Protein AF-A0A5B7A9V9-F1 (afdb_monomer_lite)

Radius of gyration: 21.71 Å; chains: 1; bounding box: 51×38×62 Å

Secondary structure (DSSP, 8-state):
-HHHHHHHHHHHHHHHHHHHHT--GGG-S-EEEEEESS-HHHHHHHHHHHHHHHHHTT--EEEEEHHHHHHHHHHHH-TT-PSSEEEEEE-SS-EEEEEEEETTEEEEEEEBSS--HHHHHHHHHHHTT---TT-HHHHHHHHHTTS-TTSS-PPPTTTT--S--B--HHHHHHHHHHHHHTT--TTS-GGG--HHHHHHHHHHHHHHHHHHHHHHHHHHHHHHHHHHHH-TT---EE-

Structure (mmCIF, N/CA/C/O backbone):
data_AF-A0A5B7A9V9-F1
#
_entry.id   AF-A0A5B7A9V9-F1
#
loop_
_atom_site.group_PDB
_atom_site.id
_atom_site.type_symbol
_atom_site.label_atom_id
_atom_site.label_alt_id
_atom_site.label_comp_id
_atom_site.label_asym_id
_atom_site.label_entity_id
_atom_site.label_seq_id
_atom_site.pdbx_PDB_ins_code
_atom_site.Cartn_x
_atom_site.Cartn_y
_atom_site.Cartn_z
_atom_site.occupancy
_atom_site.B_iso_or_equiv
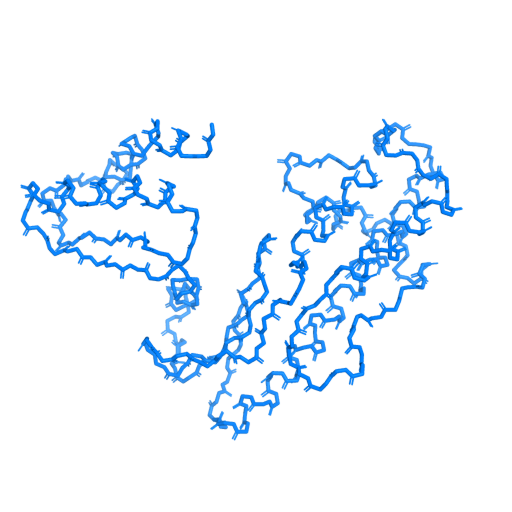_atom_site.auth_seq_id
_atom_site.auth_comp_id
_atom_site.auth_asym_id
_atom_site.auth_atom_id
_atom_site.pdbx_PDB_model_num
ATOM 1 N N . MET A 1 1 ? 18.386 0.225 13.022 1.00 74.31 1 MET A N 1
ATOM 2 C CA . MET A 1 1 ? 17.288 -0.648 12.525 1.00 74.31 1 MET A CA 1
ATOM 3 C C . MET A 1 1 ? 15.936 0.028 12.768 1.00 74.31 1 MET A C 1
ATOM 5 O O . MET A 1 1 ? 15.890 0.976 13.539 1.00 74.31 1 MET A O 1
ATOM 9 N N . ALA A 1 2 ? 14.844 -0.407 12.123 1.00 85.19 2 ALA A N 1
ATOM 10 C CA . ALA A 1 2 ? 13.536 0.261 12.250 1.00 85.19 2 ALA A CA 1
ATOM 11 C C . ALA A 1 2 ? 13.015 0.333 13.706 1.00 85.19 2 ALA A C 1
ATOM 13 O O . ALA A 1 2 ? 12.497 1.364 14.119 1.00 85.19 2 ALA A O 1
ATOM 14 N N . GLU A 1 3 ? 13.220 -0.716 14.512 1.00 93.25 3 GLU A N 1
ATOM 15 C CA . GLU A 1 3 ? 12.860 -0.737 15.944 1.00 93.25 3 GLU A CA 1
ATOM 16 C C . GLU A 1 3 ? 13.573 0.356 16.754 1.00 93.25 3 GLU A C 1
ATOM 18 O O . GLU A 1 3 ? 12.945 1.043 17.561 1.00 93.25 3 GLU A O 1
ATOM 23 N N . GLU A 1 4 ? 14.878 0.531 16.534 1.00 92.69 4 GLU A N 1
ATOM 24 C CA . GLU A 1 4 ? 15.678 1.552 17.219 1.00 92.69 4 GLU A CA 1
ATOM 25 C C . GLU A 1 4 ? 15.180 2.949 16.861 1.00 92.69 4 GLU A C 1
ATOM 27 O O . GLU A 1 4 ? 15.026 3.784 17.746 1.00 92.69 4 GLU A O 1
ATOM 32 N N . ALA A 1 5 ? 14.857 3.177 15.583 1.00 93.38 5 ALA A N 1
ATOM 33 C CA . ALA A 1 5 ? 14.285 4.440 15.136 1.00 93.38 5 ALA A CA 1
ATOM 34 C C . ALA A 1 5 ? 12.948 4.721 15.840 1.00 93.38 5 ALA A C 1
ATOM 36 O O . ALA A 1 5 ? 12.764 5.817 16.358 1.00 93.38 5 ALA A O 1
ATOM 37 N N . HIS A 1 6 ? 12.053 3.728 15.945 1.00 95.06 6 HIS A N 1
ATOM 38 C CA . HIS A 1 6 ? 10.821 3.870 16.730 1.00 95.06 6 HIS A CA 1
ATOM 39 C C . HIS A 1 6 ? 11.114 4.197 18.198 1.00 95.06 6 HIS A C 1
ATOM 41 O O . HIS A 1 6 ? 10.520 5.120 18.745 1.00 95.06 6 HIS A O 1
ATOM 47 N N . SER A 1 7 ? 12.036 3.470 18.830 1.00 95.25 7 SER A N 1
ATOM 48 C CA . SER A 1 7 ? 12.377 3.655 20.247 1.00 95.25 7 SER A CA 1
ATOM 49 C C . SER A 1 7 ? 12.954 5.040 20.535 1.00 95.25 7 SER A C 1
ATOM 51 O O . SER A 1 7 ? 12.651 5.623 21.570 1.00 95.25 7 SER A O 1
ATOM 53 N N . GLN A 1 8 ? 13.751 5.581 19.612 1.00 96.25 8 GLN A N 1
ATOM 54 C CA . GLN A 1 8 ? 14.373 6.899 19.744 1.00 96.25 8 GLN A CA 1
ATOM 55 C C . GLN A 1 8 ? 13.363 8.048 19.675 1.00 96.25 8 GLN A C 1
ATOM 57 O O . GLN A 1 8 ? 13.584 9.074 20.310 1.00 96.25 8 GLN A O 1
ATOM 62 N N . VAL A 1 9 ? 12.272 7.890 18.917 1.00 97.00 9 VAL A N 1
ATOM 63 C CA . VAL A 1 9 ? 11.344 8.999 18.633 1.00 97.00 9 VAL A CA 1
ATOM 64 C C . VAL A 1 9 ? 9.991 8.876 19.330 1.00 97.00 9 VAL A C 1
ATOM 66 O O . VAL A 1 9 ? 9.284 9.872 19.424 1.00 97.00 9 VAL A O 1
ATOM 69 N N . ILE A 1 10 ? 9.595 7.695 19.821 1.00 97.25 10 ILE A N 1
ATOM 70 C CA . ILE A 1 10 ? 8.222 7.462 20.306 1.00 97.25 10 ILE A CA 1
ATOM 71 C C . ILE A 1 10 ? 7.820 8.400 21.452 1.00 97.25 10 ILE A C 1
ATOM 73 O O . ILE A 1 10 ? 6.699 8.904 21.461 1.00 97.25 10 ILE A O 1
ATOM 77 N N . ASP A 1 11 ? 8.722 8.667 22.400 1.00 96.75 11 ASP A N 1
ATOM 78 C CA . ASP A 1 11 ? 8.439 9.568 23.520 1.00 96.75 11 ASP A CA 1
ATOM 79 C C . ASP A 1 11 ? 8.277 11.015 23.042 1.00 96.75 11 ASP A C 1
ATOM 81 O O . ASP A 1 11 ? 7.315 11.677 23.429 1.00 96.75 11 ASP A O 1
ATOM 85 N N . GLN A 1 12 ? 9.161 11.468 22.147 1.00 97.56 12 GLN A N 1
ATOM 86 C CA . GLN A 1 12 ? 9.089 12.796 21.541 1.00 97.56 12 GLN A CA 1
ATOM 87 C C . GLN A 1 12 ? 7.796 12.970 20.737 1.00 97.56 12 GLN A C 1
ATOM 89 O O . GLN A 1 12 ? 7.091 13.953 20.927 1.00 97.56 12 GLN A O 1
ATOM 94 N N . VAL A 1 13 ? 7.446 12.007 19.881 1.00 97.44 13 VAL A N 1
ATOM 95 C CA . VAL A 1 13 ? 6.246 12.075 19.031 1.00 97.44 13 VAL A CA 1
ATOM 96 C C . VAL A 1 13 ? 4.968 12.132 19.868 1.00 97.44 13 VAL A C 1
ATOM 98 O O . VAL A 1 13 ? 4.059 12.893 19.542 1.00 97.44 13 VAL A O 1
ATOM 101 N N . VAL A 1 14 ? 4.888 11.353 20.952 1.00 97.12 14 VAL A N 1
ATOM 102 C CA . VAL A 1 14 ? 3.732 11.395 21.860 1.00 97.12 14 VAL A CA 1
ATOM 103 C C . VAL A 1 14 ? 3.649 12.742 22.577 1.00 97.12 14 VAL A C 1
ATOM 105 O O . VAL A 1 14 ? 2.569 13.328 22.615 1.00 97.12 14 VAL A O 1
ATOM 108 N N . GLN A 1 15 ? 4.768 13.247 23.105 1.00 97.56 15 GLN A N 1
ATOM 109 C CA . GLN A 1 15 ? 4.785 14.540 23.790 1.00 97.56 15 GLN A CA 1
ATOM 110 C C . GLN A 1 15 ? 4.397 15.676 22.840 1.00 97.56 15 GLN A C 1
ATOM 112 O O . GLN A 1 15 ? 3.509 16.459 23.153 1.00 97.56 15 GLN A O 1
ATOM 117 N N . GLU A 1 16 ? 4.972 15.710 21.637 1.00 98.25 16 GLU A N 1
ATOM 118 C CA . GLU A 1 16 ? 4.624 16.703 20.620 1.00 98.25 16 GLU A CA 1
ATOM 119 C C . GLU A 1 16 ? 3.139 16.659 20.236 1.00 98.25 16 GLU A C 1
ATOM 121 O O . GLU A 1 16 ? 2.549 17.699 19.943 1.00 98.25 16 GLU A O 1
ATOM 126 N N . ALA A 1 17 ? 2.523 15.472 20.196 1.00 98.00 17 ALA A N 1
ATOM 127 C CA . ALA A 1 17 ? 1.099 15.334 19.902 1.00 98.00 17 ALA A CA 1
ATOM 128 C C . ALA A 1 17 ? 0.222 15.908 21.028 1.00 98.00 17 ALA A C 1
ATOM 130 O O . ALA A 1 17 ? -0.747 16.611 20.739 1.00 98.00 17 ALA A O 1
ATOM 131 N N . LEU A 1 18 ? 0.580 15.646 22.289 1.00 97.75 18 LEU A N 1
ATOM 132 C CA . LEU A 1 18 ? -0.089 16.211 23.464 1.00 97.75 18 LEU A CA 1
ATOM 133 C C . LEU A 1 18 ? 0.058 17.736 23.514 1.00 97.75 18 LEU A C 1
ATOM 135 O O . LEU A 1 18 ? -0.941 18.441 23.646 1.00 97.75 18 LEU A O 1
ATOM 139 N N . ASP A 1 19 ? 1.273 18.242 23.294 1.00 98.25 19 ASP A N 1
ATOM 140 C CA . ASP A 1 19 ? 1.568 19.676 23.280 1.00 98.25 19 ASP A CA 1
ATOM 141 C C . ASP A 1 19 ? 0.767 20.397 22.186 1.00 98.25 19 ASP A C 1
ATOM 143 O O . ASP A 1 19 ? 0.148 21.431 22.437 1.00 98.25 19 ASP A O 1
ATOM 147 N N . LYS A 1 20 ? 0.706 19.830 20.971 1.00 98.38 20 LYS A N 1
ATOM 148 C CA . LYS A 1 20 ? -0.099 20.378 19.862 1.00 98.38 20 LYS A CA 1
ATOM 149 C C . LYS A 1 20 ? -1.596 20.377 20.161 1.00 98.38 20 LYS A C 1
ATOM 151 O O . LYS A 1 20 ? -2.301 21.268 19.692 1.00 98.38 20 LYS A O 1
ATOM 156 N N . ALA A 1 21 ? -2.080 19.386 20.906 1.00 97.94 21 ALA A N 1
ATOM 157 C CA . ALA A 1 21 ? -3.467 19.324 21.357 1.00 97.94 21 ALA A CA 1
ATOM 158 C C . ALA A 1 21 ? -3.736 20.217 22.580 1.00 97.94 21 ALA A C 1
ATOM 160 O O . ALA A 1 21 ? -4.897 20.431 22.923 1.00 97.94 21 ALA A O 1
ATOM 161 N N . ASN A 1 22 ? -2.685 20.758 23.206 1.00 97.88 22 ASN A N 1
ATOM 162 C CA . ASN A 1 22 ? -2.738 21.493 24.465 1.00 97.88 22 ASN A CA 1
ATOM 163 C C . ASN A 1 22 ? -3.359 20.650 25.600 1.00 97.88 22 ASN A C 1
ATOM 165 O O . ASN A 1 22 ? -4.190 21.133 26.370 1.00 97.88 22 ASN A O 1
ATOM 169 N N . LEU A 1 23 ? -2.978 19.369 25.650 1.00 97.50 23 LEU A N 1
ATOM 170 C CA . LEU A 1 23 ? -3.447 18.361 26.602 1.00 97.50 23 LEU A CA 1
ATOM 171 C C . LEU A 1 23 ? -2.266 17.720 27.339 1.00 97.50 23 LEU A C 1
ATOM 173 O O . LEU A 1 23 ? -1.117 17.786 26.908 1.00 97.50 23 LEU A O 1
ATOM 177 N N . THR A 1 24 ? -2.570 17.033 28.430 1.00 95.94 24 THR A N 1
ATOM 178 C CA . THR A 1 24 ? -1.649 16.196 29.201 1.00 95.94 24 THR A CA 1
ATOM 179 C C . THR A 1 24 ? -2.105 14.735 29.192 1.00 95.94 24 THR A C 1
ATOM 181 O O . THR A 1 24 ? -3.239 14.430 28.822 1.00 95.94 24 THR A O 1
ATOM 184 N N . GLU A 1 25 ? -1.248 13.802 29.629 1.00 94.25 25 GLU A N 1
ATOM 185 C CA . GLU A 1 25 ? -1.628 12.379 29.735 1.00 94.25 25 GLU A CA 1
ATOM 186 C C . GLU A 1 25 ? -2.860 12.164 30.639 1.00 94.25 25 GLU A C 1
ATOM 188 O O . GLU A 1 25 ? -3.650 11.256 30.389 1.00 94.25 25 GLU A O 1
ATOM 193 N N . THR A 1 26 ? -3.069 13.021 31.647 1.00 95.06 26 THR A N 1
ATOM 194 C CA . THR A 1 26 ? -4.224 12.947 32.557 1.00 95.06 26 THR A CA 1
ATOM 195 C C . THR A 1 26 ? -5.542 13.400 31.935 1.00 95.06 26 THR A C 1
ATOM 197 O O . THR A 1 26 ? -6.595 13.078 32.477 1.00 95.06 26 THR A O 1
ATOM 200 N N . ASP A 1 27 ? -5.502 14.108 30.805 1.00 96.69 27 ASP A N 1
ATOM 201 C CA . ASP A 1 27 ? -6.706 14.526 30.075 1.00 96.69 27 ASP A CA 1
ATOM 202 C C . ASP A 1 27 ? -7.232 13.422 29.140 1.00 96.69 27 ASP A C 1
ATOM 204 O O . ASP A 1 27 ? -8.325 13.525 28.577 1.00 96.69 27 ASP A O 1
ATOM 208 N N . LEU A 1 28 ? -6.458 12.351 28.944 1.00 97.06 28 LEU A N 1
ATOM 209 C CA . LEU A 1 28 ? -6.819 11.250 28.060 1.00 97.06 28 LEU A CA 1
ATOM 210 C C . LEU A 1 28 ? -7.893 10.358 28.690 1.00 97.06 28 LEU A C 1
ATOM 212 O O . LEU A 1 28 ? -7.876 10.066 29.880 1.00 97.06 28 LEU A O 1
ATOM 216 N N . SER A 1 29 ? -8.810 9.855 27.860 1.00 97.94 29 SER A N 1
ATOM 217 C CA . SER A 1 29 ? -9.847 8.900 28.291 1.00 97.94 29 SER A CA 1
ATOM 218 C C . SER A 1 29 ? -9.529 7.442 27.940 1.00 97.94 29 SER A C 1
ATOM 220 O O . SER A 1 29 ? -10.133 6.531 28.500 1.00 97.94 29 SER A O 1
ATOM 222 N N . ALA A 1 30 ? -8.619 7.204 26.992 1.00 98.00 30 ALA A N 1
ATOM 223 C CA . ALA A 1 30 ? -8.205 5.881 26.526 1.00 98.00 30 ALA A CA 1
ATOM 224 C C . ALA A 1 30 ? -6.884 5.976 25.748 1.00 98.00 30 ALA A C 1
ATOM 226 O O . ALA A 1 30 ? -6.525 7.049 25.261 1.00 98.00 30 ALA A O 1
ATOM 227 N N . VAL A 1 31 ? -6.201 4.844 25.562 1.00 98.19 31 VAL A N 1
ATOM 228 C CA . VAL A 1 31 ? -5.013 4.741 24.698 1.00 98.19 31 VAL A CA 1
ATOM 229 C C . VAL A 1 31 ? -5.227 3.654 23.648 1.00 98.19 31 VAL A C 1
ATOM 231 O O . VAL A 1 31 ? -5.385 2.485 23.987 1.00 98.19 31 VAL A O 1
ATOM 234 N N . ALA A 1 32 ? -5.207 4.016 22.367 1.00 98.06 32 ALA A N 1
ATOM 235 C CA . ALA A 1 32 ? -5.264 3.058 21.264 1.00 98.06 32 ALA A CA 1
ATOM 236 C C . ALA A 1 32 ? -3.859 2.785 20.709 1.00 98.06 32 ALA A C 1
ATOM 238 O O . ALA A 1 32 ? -3.046 3.701 20.588 1.00 98.06 32 ALA A O 1
ATOM 239 N N . VAL A 1 33 ? -3.558 1.531 20.366 1.00 98.00 33 VAL A N 1
ATOM 240 C CA . VAL A 1 33 ? -2.248 1.144 19.825 1.00 98.00 33 VAL A CA 1
ATOM 241 C C . VAL A 1 33 ? -2.359 0.006 18.822 1.00 98.00 33 VAL A C 1
ATOM 243 O O . VAL A 1 33 ? -3.075 -0.967 19.048 1.00 98.00 33 VAL A O 1
ATOM 246 N N . THR A 1 34 ? -1.618 0.100 17.719 1.00 97.75 34 THR A N 1
ATOM 247 C CA . THR A 1 34 ? -1.549 -0.968 16.717 1.00 97.75 34 THR A CA 1
ATOM 248 C C . THR A 1 34 ? -0.879 -2.214 17.293 1.00 97.75 34 THR A C 1
ATOM 250 O O . THR A 1 34 ? 0.246 -2.143 17.788 1.00 97.75 34 THR A O 1
ATOM 253 N N . ILE A 1 35 ? -1.543 -3.367 17.184 1.00 96.56 35 ILE A N 1
ATOM 254 C CA . ILE A 1 35 ? -1.027 -4.661 17.670 1.00 96.56 35 ILE A CA 1
ATOM 255 C C . ILE A 1 35 ? -0.626 -5.624 16.545 1.00 96.56 35 ILE A C 1
ATOM 257 O O . ILE A 1 35 ? 0.028 -6.631 16.806 1.00 96.56 35 ILE A O 1
ATOM 261 N N . GLY A 1 36 ? -0.975 -5.309 15.297 1.00 93.75 36 GLY A N 1
ATOM 262 C CA . GLY A 1 36 ? -0.555 -6.053 14.112 1.00 93.75 36 GLY A CA 1
ATOM 263 C C . GLY A 1 36 ? -1.536 -5.923 12.943 1.00 93.75 36 GLY A C 1
ATOM 264 O O . GLY A 1 36 ? -2.612 -5.359 13.129 1.00 93.75 36 GLY A O 1
ATOM 265 N N . PRO A 1 37 ? -1.192 -6.449 11.753 1.00 91.38 37 PRO A N 1
ATOM 266 C CA . PRO A 1 37 ? 0.109 -7.024 11.392 1.00 91.38 37 PRO A CA 1
ATOM 267 C C . PRO A 1 37 ? 1.233 -5.974 11.317 1.00 91.38 37 PRO A C 1
ATOM 269 O O . PRO A 1 37 ? 0.981 -4.772 11.346 1.00 91.38 37 PRO A O 1
ATOM 272 N N . GLY A 1 38 ? 2.486 -6.433 11.255 1.00 89.19 38 GLY A N 1
ATOM 273 C CA . GLY A 1 38 ? 3.676 -5.582 11.150 1.00 89.19 38 GLY A CA 1
ATOM 274 C C . GLY A 1 38 ? 4.919 -6.228 11.763 1.00 89.19 38 GLY A C 1
ATOM 275 O O . GLY A 1 38 ? 4.852 -7.320 12.332 1.00 89.19 38 GLY A O 1
ATOM 276 N N . LEU A 1 39 ? 6.067 -5.551 11.665 1.00 91.00 39 LEU A N 1
ATOM 277 C CA . LEU A 1 39 ? 7.315 -6.021 12.272 1.00 91.00 39 LEU A CA 1
ATOM 278 C C . LEU A 1 39 ? 7.166 -6.072 13.797 1.00 91.00 39 LEU A C 1
ATOM 280 O O . LEU A 1 39 ? 7.061 -5.035 14.453 1.00 91.00 39 LEU A O 1
ATOM 284 N N . SER A 1 40 ? 7.184 -7.278 14.371 1.00 92.75 40 SER A N 1
ATOM 285 C CA . SER A 1 40 ? 6.850 -7.510 15.784 1.00 92.75 40 SER A CA 1
ATOM 286 C C . SER A 1 40 ? 7.703 -6.694 16.759 1.00 92.75 40 SER A C 1
ATOM 288 O O . SER A 1 40 ? 7.198 -6.231 17.779 1.00 92.75 40 SER A O 1
ATOM 290 N N . LEU A 1 41 ? 8.982 -6.486 16.435 1.00 93.94 41 LEU A N 1
ATOM 291 C CA . LEU A 1 41 ? 9.897 -5.670 17.235 1.00 93.94 41 LEU A CA 1
ATOM 292 C C . LEU A 1 41 ? 9.508 -4.183 17.225 1.00 93.94 41 LEU A C 1
ATOM 294 O O . LEU A 1 41 ? 9.495 -3.545 18.270 1.00 93.94 41 LEU A O 1
ATOM 298 N N . CYS A 1 42 ? 9.084 -3.650 16.076 1.00 94.62 42 CYS A N 1
ATOM 299 C CA . CYS A 1 42 ? 8.604 -2.269 15.972 1.00 94.62 42 CYS A CA 1
ATOM 300 C C . CYS A 1 42 ? 7.262 -2.081 16.698 1.00 94.62 42 CYS A C 1
ATOM 302 O O . CYS A 1 42 ? 7.093 -1.124 17.451 1.00 94.62 42 CYS A O 1
ATOM 304 N N . LEU A 1 43 ? 6.326 -3.026 16.538 1.00 96.31 43 LEU A N 1
ATOM 305 C CA . LEU A 1 43 ? 5.026 -3.000 17.224 1.00 96.31 43 LEU A CA 1
ATOM 306 C C . LEU A 1 43 ? 5.187 -2.996 18.750 1.00 96.31 43 LEU A C 1
ATOM 308 O O . LEU A 1 43 ? 4.469 -2.286 19.455 1.00 96.31 43 LEU A O 1
ATOM 312 N N . ARG A 1 44 ? 6.166 -3.750 19.268 1.00 96.44 44 ARG A N 1
ATOM 313 C CA . ARG A 1 44 ? 6.451 -3.831 20.704 1.00 96.44 44 ARG A CA 1
ATOM 314 C C . ARG A 1 44 ? 6.741 -2.464 21.319 1.00 96.44 44 ARG A C 1
ATOM 316 O O . ARG A 1 44 ? 6.250 -2.209 22.415 1.00 96.44 44 ARG A O 1
ATOM 323 N N . VAL A 1 45 ? 7.482 -1.600 20.625 1.00 97.62 45 VAL A N 1
ATOM 324 C CA . VAL A 1 45 ? 7.809 -0.246 21.104 1.00 97.62 45 VAL A CA 1
ATOM 325 C C . VAL A 1 45 ? 6.530 0.555 21.363 1.00 97.62 45 VAL A C 1
ATOM 327 O O . VAL A 1 45 ? 6.334 1.084 22.459 1.00 97.62 45 VAL A O 1
ATOM 330 N N . GLY A 1 46 ? 5.615 0.578 20.389 1.00 97.12 46 GLY A N 1
ATOM 331 C CA . GLY A 1 46 ? 4.330 1.267 20.519 1.00 97.12 46 GLY A CA 1
ATOM 332 C C . GLY A 1 46 ? 3.473 0.689 21.646 1.00 97.12 46 GLY A C 1
ATOM 333 O O . GLY A 1 46 ? 2.974 1.431 22.490 1.00 97.12 46 GLY A O 1
ATOM 334 N N . VAL A 1 47 ? 3.355 -0.642 21.714 1.00 97.75 47 VAL A N 1
ATOM 335 C CA . VAL A 1 47 ? 2.581 -1.329 22.764 1.00 97.75 47 VAL A CA 1
ATOM 336 C C . VAL A 1 47 ? 3.141 -1.039 24.159 1.00 97.75 47 VAL A C 1
ATOM 338 O O . VAL A 1 47 ? 2.372 -0.814 25.093 1.00 97.75 47 VAL A O 1
ATOM 341 N N . GLN A 1 48 ? 4.465 -1.009 24.325 1.00 97.69 48 GLN A N 1
ATOM 342 C CA . GLN A 1 48 ? 5.101 -0.674 25.602 1.00 97.69 48 GLN A CA 1
ATOM 343 C C . GLN A 1 48 ? 4.809 0.768 26.026 1.00 97.69 48 GLN A C 1
ATOM 345 O O . GLN A 1 48 ? 4.405 0.984 27.172 1.00 97.69 48 GLN A O 1
ATOM 350 N N . LYS A 1 49 ? 4.941 1.742 25.114 1.00 97.12 49 LYS A N 1
ATOM 351 C CA . LYS A 1 49 ? 4.593 3.145 25.395 1.00 97.12 49 LYS A CA 1
ATOM 352 C C . LYS A 1 49 ? 3.117 3.287 25.763 1.00 97.12 49 LYS A C 1
ATOM 354 O O . LYS A 1 49 ? 2.808 3.898 26.782 1.00 97.12 49 LYS A O 1
ATOM 359 N N . ALA A 1 50 ? 2.220 2.660 25.004 1.00 97.50 50 ALA A N 1
ATOM 360 C CA . ALA A 1 50 ? 0.786 2.700 25.269 1.00 97.50 50 ALA A CA 1
ATOM 361 C C . ALA A 1 50 ? 0.428 2.124 26.648 1.00 97.50 50 ALA A C 1
ATOM 363 O O . ALA A 1 50 ? -0.333 2.734 27.393 1.00 97.50 50 ALA A O 1
ATOM 364 N N . ARG A 1 51 ? 1.029 0.987 27.031 1.00 97.56 51 ARG A N 1
ATOM 365 C CA . ARG A 1 51 ? 0.839 0.392 28.365 1.00 97.56 51 ARG A CA 1
ATOM 366 C C . ARG A 1 51 ? 1.364 1.280 29.490 1.00 97.56 51 ARG A C 1
ATOM 368 O O . ARG A 1 51 ? 0.761 1.286 30.557 1.00 97.56 51 ARG A O 1
ATOM 375 N N . LYS A 1 52 ? 2.463 2.008 29.272 1.00 96.69 52 LYS A N 1
ATOM 376 C CA . LYS A 1 52 ? 3.013 2.947 30.261 1.00 96.69 52 LYS A CA 1
ATOM 377 C C . LYS A 1 52 ? 2.035 4.093 30.538 1.00 96.69 52 LYS A C 1
ATOM 379 O O . LYS A 1 52 ? 1.714 4.305 31.699 1.00 96.69 52 LYS A O 1
ATOM 384 N N . ILE A 1 53 ? 1.534 4.751 29.488 1.00 96.00 53 ILE A N 1
ATOM 385 C CA . ILE A 1 53 ? 0.560 5.857 29.593 1.00 96.00 53 ILE A CA 1
ATOM 386 C C . ILE A 1 53 ? -0.757 5.362 30.201 1.00 96.00 53 ILE A C 1
ATOM 388 O O . ILE A 1 53 ? -1.289 5.939 31.144 1.00 96.00 53 ILE A O 1
ATOM 392 N N . ALA A 1 54 ? -1.289 4.251 29.684 1.00 97.06 54 ALA A N 1
ATOM 393 C CA . ALA A 1 54 ? -2.539 3.701 30.192 1.00 97.06 54 ALA A CA 1
ATOM 394 C C . ALA A 1 54 ? -2.413 3.277 31.665 1.00 97.06 54 ALA A C 1
ATOM 396 O O . ALA A 1 54 ? -3.335 3.478 32.448 1.00 97.06 54 ALA A O 1
ATOM 397 N N . GLY A 1 55 ? -1.260 2.729 32.061 1.00 96.06 55 GLY A N 1
ATOM 398 C CA . GLY A 1 55 ? -0.992 2.315 33.435 1.00 96.06 55 GLY A CA 1
ATOM 399 C C . GLY A 1 55 ? -0.826 3.477 34.418 1.00 96.06 55 GLY A C 1
ATOM 400 O O . GLY A 1 55 ? -1.320 3.375 35.537 1.00 96.06 55 GLY A O 1
ATOM 401 N N . SER A 1 56 ? -0.168 4.576 34.027 1.00 93.94 56 SER A N 1
ATOM 402 C CA . SER A 1 56 ? 0.023 5.747 34.901 1.00 93.94 56 SER A CA 1
ATOM 403 C C . SER A 1 56 ? -1.287 6.472 35.208 1.00 93.94 56 SER A C 1
ATOM 405 O O . SER A 1 56 ? -1.464 6.957 36.323 1.00 93.94 56 SER A O 1
ATOM 407 N N . CYS A 1 57 ? -2.211 6.503 34.247 1.00 93.19 57 CYS A N 1
ATOM 408 C CA . CYS A 1 57 ? -3.490 7.208 34.360 1.00 93.19 57 CYS A CA 1
ATOM 409 C C . CYS A 1 57 ? -4.697 6.272 34.584 1.00 93.19 57 CYS A C 1
ATOM 411 O O . CYS A 1 57 ? -5.832 6.738 34.597 1.00 93.19 57 CYS A O 1
ATOM 413 N N . ASN A 1 58 ? -4.466 4.965 34.773 1.00 95.50 58 ASN A N 1
ATOM 414 C CA . ASN A 1 58 ? -5.504 3.931 34.907 1.00 95.50 58 ASN A CA 1
ATOM 415 C C . ASN A 1 58 ? -6.561 3.974 33.778 1.00 95.50 58 ASN A C 1
ATOM 417 O O . ASN A 1 58 ? -7.767 3.906 34.020 1.00 95.50 58 ASN A O 1
ATOM 421 N N . LEU A 1 59 ? -6.093 4.114 32.536 1.00 97.69 59 LEU A N 1
ATOM 422 C CA . LEU A 1 59 ? -6.926 4.247 31.343 1.00 97.69 59 LEU A CA 1
ATOM 423 C C . LEU A 1 59 ? -7.163 2.895 30.658 1.00 97.69 59 LEU A C 1
ATOM 425 O O . LEU A 1 59 ? -6.289 2.021 30.679 1.00 97.69 59 LEU A O 1
ATOM 429 N N . PRO A 1 60 ? -8.304 2.723 29.967 1.00 97.94 60 PRO A N 1
ATOM 430 C CA . PRO A 1 60 ? -8.496 1.599 29.063 1.00 97.94 60 PRO A CA 1
ATOM 431 C C . PRO A 1 60 ? -7.503 1.656 27.894 1.00 97.94 60 PRO A C 1
ATOM 433 O O . PRO A 1 60 ? -7.203 2.723 27.351 1.00 97.94 60 PRO A O 1
ATOM 436 N N . ILE A 1 61 ? -7.030 0.480 27.476 1.00 97.81 61 ILE A N 1
ATOM 437 C CA . ILE A 1 61 ? -6.173 0.309 26.300 1.00 97.81 61 ILE A CA 1
ATOM 438 C C . ILE A 1 61 ? -6.928 -0.438 25.197 1.00 97.81 61 ILE A C 1
ATOM 440 O O . ILE A 1 61 ? -7.557 -1.465 25.451 1.00 97.81 61 ILE A O 1
ATOM 444 N N . VAL A 1 62 ? -6.852 0.068 23.967 1.00 97.56 62 VAL A N 1
ATOM 445 C CA . VAL A 1 62 ? -7.511 -0.509 22.789 1.00 97.56 62 VAL A CA 1
ATOM 446 C C . VAL A 1 62 ? -6.449 -1.009 21.817 1.00 97.56 62 VAL A C 1
ATOM 448 O O . VAL A 1 62 ? -5.682 -0.228 21.254 1.00 97.56 62 VAL A O 1
ATOM 451 N N . GLY A 1 63 ? -6.394 -2.325 21.618 1.00 97.12 63 GLY A N 1
ATOM 452 C CA . GLY A 1 63 ? -5.562 -2.927 20.581 1.00 97.12 63 GLY A CA 1
ATOM 453 C C . GLY A 1 63 ? -6.212 -2.753 19.211 1.00 97.12 63 GLY A C 1
ATOM 454 O O . GLY A 1 63 ? -7.354 -3.156 19.021 1.00 97.12 63 GLY A O 1
ATOM 455 N N . VAL A 1 64 ? -5.486 -2.166 18.265 1.00 97.25 64 VAL A N 1
ATOM 456 C CA . VAL A 1 64 ? -5.988 -1.844 16.925 1.00 97.25 64 VAL A CA 1
ATOM 457 C C . VAL A 1 64 ? -5.334 -2.754 15.890 1.00 97.25 64 VAL A C 1
ATOM 459 O O . VAL A 1 64 ? -4.106 -2.888 15.845 1.00 97.25 64 VAL A O 1
ATOM 462 N N . HIS A 1 65 ? -6.148 -3.370 15.034 1.00 95.56 65 HIS A N 1
ATOM 463 C CA . HIS A 1 65 ? -5.646 -4.100 13.877 1.00 95.56 65 HIS A CA 1
ATOM 464 C C . HIS A 1 65 ? -5.279 -3.113 12.757 1.00 95.56 65 HIS A C 1
ATOM 466 O O . HIS A 1 65 ? -6.099 -2.305 12.328 1.00 95.56 65 HIS A O 1
ATOM 472 N N . HIS A 1 66 ? -4.043 -3.175 12.264 1.00 93.81 66 HIS A N 1
ATOM 473 C CA . HIS A 1 66 ? -3.465 -2.206 11.331 1.00 93.81 66 HIS A CA 1
ATOM 474 C C . HIS A 1 66 ? -4.295 -2.061 10.049 1.00 93.81 66 HIS A C 1
ATOM 476 O O . HIS A 1 66 ? -4.629 -0.948 9.651 1.00 93.81 66 HIS A O 1
ATOM 482 N N . MET A 1 67 ? -4.695 -3.182 9.439 1.00 91.81 67 MET A N 1
ATOM 483 C CA . MET A 1 67 ? -5.491 -3.144 8.204 1.00 91.81 67 MET A CA 1
ATOM 484 C C . MET A 1 67 ? -6.944 -2.722 8.447 1.00 91.81 67 MET A C 1
ATOM 486 O O . MET A 1 67 ? -7.565 -2.151 7.558 1.00 91.81 67 MET A O 1
ATOM 490 N N . GLU A 1 68 ? -7.480 -2.968 9.648 1.00 93.81 68 GLU A N 1
ATOM 491 C CA . GLU A 1 68 ? -8.817 -2.482 10.009 1.00 93.81 68 GLU A CA 1
ATOM 492 C C . GLU A 1 68 ? -8.792 -0.959 10.165 1.00 93.81 68 GLU A C 1
ATOM 494 O O . GLU A 1 68 ? -9.659 -0.275 9.627 1.00 93.81 68 G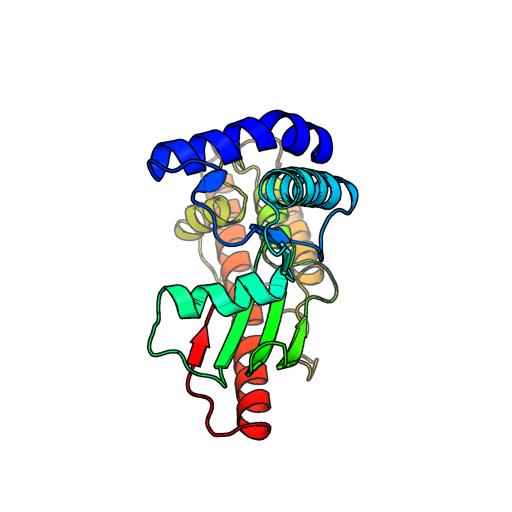LU A O 1
ATOM 499 N N . ALA A 1 69 ? -7.755 -0.418 10.815 1.00 93.81 69 ALA A N 1
ATOM 500 C CA . ALA A 1 69 ? -7.553 1.022 10.899 1.00 93.81 69 ALA A CA 1
ATOM 501 C C . ALA A 1 69 ? -7.499 1.652 9.503 1.00 93.81 69 ALA A C 1
ATOM 503 O O . ALA A 1 69 ? -8.230 2.603 9.251 1.00 93.81 69 ALA A O 1
ATOM 504 N N . HIS A 1 70 ? -6.715 1.083 8.579 1.00 93.06 70 HIS A N 1
ATOM 505 C CA . HIS A 1 70 ? -6.660 1.556 7.193 1.00 93.06 70 HIS A CA 1
ATOM 506 C C . HIS A 1 70 ? -8.036 1.569 6.509 1.00 93.06 70 HIS A C 1
ATOM 508 O O . HIS A 1 70 ? -8.389 2.572 5.898 1.00 93.06 70 HIS A O 1
ATOM 514 N N . ALA A 1 71 ? -8.838 0.510 6.658 1.00 92.62 71 ALA A N 1
ATOM 515 C CA . ALA A 1 71 ? -10.188 0.455 6.092 1.00 92.62 71 ALA A CA 1
ATOM 516 C C . ALA A 1 71 ? -11.128 1.528 6.670 1.00 92.62 71 ALA A C 1
ATOM 518 O O . ALA A 1 71 ? -11.955 2.096 5.957 1.00 92.62 71 ALA A O 1
ATOM 519 N N . LEU A 1 72 ? -11.012 1.804 7.970 1.00 93.50 72 LEU A N 1
ATOM 520 C CA . LEU A 1 72 ? -11.908 2.711 8.685 1.00 93.50 72 LEU A CA 1
ATOM 521 C C . LEU A 1 72 ? -11.516 4.187 8.564 1.00 93.50 72 LEU A C 1
ATOM 523 O O . LEU A 1 72 ? -12.360 5.038 8.839 1.00 93.50 72 LEU A O 1
ATOM 527 N N . VAL A 1 73 ? -10.297 4.513 8.113 1.00 92.50 73 VAL A N 1
ATOM 528 C CA . VAL A 1 73 ? -9.871 5.907 7.876 1.00 92.50 73 VAL A CA 1
ATOM 529 C C . VAL A 1 73 ? -10.831 6.631 6.930 1.00 92.50 73 VAL A C 1
ATOM 531 O O . VAL A 1 73 ? -11.151 7.791 7.176 1.00 92.50 73 VAL A O 1
ATOM 534 N N . ALA A 1 74 ? -11.367 5.954 5.910 1.00 90.25 74 ALA A N 1
ATOM 535 C CA . ALA A 1 74 ? -12.341 6.557 5.001 1.00 90.25 74 ALA A CA 1
ATOM 536 C C . ALA A 1 74 ? -13.579 7.100 5.740 1.00 90.25 74 ALA A C 1
ATOM 538 O O . ALA A 1 74 ? -14.071 8.174 5.412 1.00 90.25 74 ALA A O 1
ATOM 539 N N . ARG A 1 75 ? -14.028 6.424 6.807 1.00 92.12 75 ARG A N 1
ATOM 540 C CA . ARG A 1 75 ? -15.177 6.855 7.624 1.00 92.12 75 ARG A CA 1
ATOM 541 C C . ARG A 1 75 ? -14.880 8.067 8.511 1.00 92.12 75 ARG A C 1
ATOM 543 O O . ARG A 1 75 ? -15.813 8.681 9.022 1.00 92.12 75 ARG A O 1
ATOM 550 N N . LEU A 1 76 ? -13.604 8.411 8.722 1.00 90.06 76 LEU A N 1
ATOM 551 C CA . LEU A 1 76 ? -13.220 9.622 9.454 1.00 90.06 76 LEU A CA 1
ATOM 552 C C . LEU A 1 76 ? -13.536 10.883 8.639 1.00 90.06 76 LEU A C 1
ATOM 554 O O . LEU A 1 76 ? -13.956 11.893 9.204 1.00 90.06 76 LEU A O 1
ATOM 558 N N . PHE A 1 77 ? -13.337 10.807 7.322 1.00 87.31 77 PHE A N 1
ATOM 559 C CA . PHE A 1 77 ? -13.544 11.919 6.395 1.00 87.31 77 PHE A CA 1
ATOM 560 C C . PHE A 1 77 ? -14.943 11.884 5.774 1.00 87.31 77 PHE A C 1
ATOM 562 O O . PHE A 1 77 ? -15.625 12.906 5.740 1.00 87.31 77 PHE A O 1
ATOM 569 N N . GLU A 1 78 ? -15.415 10.698 5.393 1.00 88.38 78 GLU A N 1
ATOM 570 C CA . GLU A 1 78 ? -16.726 10.484 4.785 1.00 88.38 78 GLU A CA 1
ATOM 571 C C . GLU A 1 78 ? -17.735 10.017 5.836 1.00 88.38 78 GLU A C 1
ATOM 573 O O . GLU A 1 78 ? -17.970 8.824 6.032 1.00 88.38 78 GLU A O 1
ATOM 578 N N . ARG A 1 79 ? -18.358 10.968 6.539 1.00 82.38 79 ARG A N 1
ATOM 579 C CA . ARG A 1 79 ? -19.297 10.662 7.639 1.00 82.38 79 ARG A CA 1
ATOM 580 C C . ARG A 1 79 ? -20.539 9.885 7.195 1.00 82.38 79 ARG A C 1
ATOM 582 O O . ARG A 1 79 ? -21.142 9.180 8.003 1.00 82.38 79 ARG A O 1
ATOM 589 N N . GLU A 1 80 ? -20.922 10.007 5.928 1.00 89.88 80 GLU A N 1
ATOM 590 C CA . GLU A 1 80 ? -22.056 9.282 5.347 1.00 89.88 80 GLU A CA 1
ATOM 591 C C . GLU A 1 80 ? -21.701 7.842 4.945 1.00 89.88 80 GLU A C 1
ATOM 593 O O . GLU A 1 80 ? -22.600 7.054 4.650 1.00 89.88 80 GLU A O 1
ATOM 598 N N . LEU A 1 81 ? -20.418 7.456 4.994 1.00 93.50 81 LEU A N 1
ATOM 599 C CA . LEU A 1 81 ? -19.973 6.100 4.692 1.00 93.50 81 LEU A CA 1
ATOM 600 C C . LEU A 1 81 ? -20.419 5.126 5.792 1.00 93.50 81 LEU A C 1
ATOM 602 O O . LEU A 1 81 ? -19.797 4.983 6.854 1.00 93.50 81 LEU A O 1
ATOM 606 N N . GLN A 1 82 ? -21.519 4.438 5.508 1.00 94.06 82 GLN A N 1
ATOM 607 C CA . GLN A 1 82 ? -22.047 3.355 6.326 1.00 94.06 82 GLN A CA 1
ATOM 608 C C . GLN A 1 82 ? -21.605 1.999 5.780 1.00 94.06 82 GLN A C 1
ATOM 610 O O . GLN A 1 82 ? -21.317 1.844 4.593 1.00 94.06 82 GLN A O 1
ATOM 615 N N . PHE A 1 83 ? -21.573 1.004 6.662 1.00 95.44 83 PHE A N 1
ATOM 616 C CA . PHE A 1 83 ? -21.469 -0.380 6.227 1.00 95.44 83 PHE A CA 1
ATOM 617 C C . PHE A 1 83 ? -22.754 -0.822 5.493 1.00 95.44 83 PHE A C 1
ATOM 619 O O . PHE A 1 83 ? -23.834 -0.321 5.817 1.00 95.44 83 PHE A O 1
ATOM 626 N N . PRO A 1 84 ? -22.666 -1.785 4.559 1.00 96.56 84 PRO A N 1
ATOM 627 C CA . PRO A 1 84 ? -21.441 -2.387 4.038 1.00 96.56 84 PRO A CA 1
ATOM 628 C C . PRO A 1 84 ? -20.758 -1.502 2.978 1.00 96.56 84 PRO A C 1
ATOM 630 O O . PRO A 1 84 ? -21.414 -0.865 2.154 1.00 96.56 84 PRO A O 1
ATOM 633 N N . PHE A 1 85 ? -19.425 -1.516 2.949 1.00 97.00 85 PHE A N 1
ATOM 634 C CA . PHE A 1 85 ? -18.632 -0.882 1.890 1.00 97.00 85 PHE A CA 1
ATOM 635 C C . PHE A 1 85 ? -17.428 -1.745 1.517 1.00 97.00 85 PHE A C 1
ATOM 637 O O . PHE A 1 85 ? -16.989 -2.607 2.280 1.00 97.00 85 PHE A O 1
ATOM 644 N N . MET A 1 86 ? -16.884 -1.524 0.326 1.00 97.62 86 MET A N 1
ATOM 645 C CA . MET A 1 86 ? -15.638 -2.151 -0.096 1.00 97.62 86 MET A CA 1
ATOM 646 C C . MET A 1 86 ? -14.456 -1.228 0.169 1.00 97.62 86 MET A C 1
ATOM 648 O O . MET A 1 86 ? -14.584 -0.019 0.002 1.00 97.62 86 MET A O 1
ATOM 652 N N . ALA A 1 87 ? -13.299 -1.792 0.505 1.00 96.31 87 ALA A N 1
ATOM 653 C CA . ALA A 1 87 ? -12.044 -1.055 0.567 1.00 96.31 87 ALA A CA 1
ATOM 654 C C . ALA A 1 87 ? -10.955 -1.749 -0.261 1.00 96.31 87 ALA A C 1
ATOM 656 O O . ALA A 1 87 ? -10.775 -2.969 -0.181 1.00 96.31 87 ALA A O 1
ATOM 657 N N . LEU A 1 88 ? -10.228 -0.953 -1.040 1.00 96.62 88 LEU A N 1
ATOM 658 C CA . LEU A 1 88 ? -9.005 -1.319 -1.739 1.00 96.62 88 LEU A CA 1
ATOM 659 C C . LEU A 1 88 ? -7.826 -0.711 -0.980 1.00 96.62 88 LEU A C 1
ATOM 661 O O . LEU A 1 88 ? -7.531 0.467 -1.108 1.00 96.62 88 LEU A O 1
ATOM 665 N N . LEU A 1 89 ? -7.127 -1.525 -0.200 1.00 94.81 89 LEU A N 1
ATOM 666 C CA . LEU A 1 89 ? -5.983 -1.079 0.584 1.00 94.81 89 LEU A CA 1
ATOM 667 C C . LEU A 1 89 ? -4.702 -1.391 -0.187 1.00 94.81 89 LEU A C 1
ATOM 669 O O . LEU A 1 89 ? -4.266 -2.546 -0.251 1.00 94.81 89 LEU A O 1
ATOM 673 N N . ILE A 1 90 ? -4.113 -0.356 -0.786 1.00 92.94 90 ILE A N 1
ATOM 674 C CA . ILE A 1 90 ? -2.871 -0.452 -1.556 1.00 92.94 90 ILE A CA 1
ATOM 675 C C . ILE A 1 90 ? -1.754 0.370 -0.917 1.00 92.94 90 ILE A C 1
ATOM 677 O O . ILE A 1 90 ? -1.923 1.526 -0.550 1.00 92.94 90 ILE A O 1
ATOM 681 N N . SER A 1 91 ? -0.590 -0.251 -0.755 1.00 89.38 91 SER A N 1
ATOM 682 C CA . SER A 1 91 ? 0.598 0.368 -0.162 1.00 89.38 91 SER A CA 1
ATOM 683 C C . SER A 1 91 ? 1.873 -0.226 -0.765 1.00 89.38 91 SER A C 1
ATOM 685 O O . SER A 1 91 ? 1.817 -1.045 -1.684 1.00 89.38 91 SER A O 1
ATOM 687 N N . GLY A 1 92 ? 3.032 0.139 -0.207 1.00 85.44 92 GLY A N 1
ATOM 688 C CA . GLY A 1 92 ? 4.315 -0.498 -0.521 1.00 85.44 92 GLY A CA 1
ATOM 689 C C . GLY A 1 92 ? 4.306 -2.023 -0.368 1.00 85.44 92 GLY A C 1
ATOM 690 O O . GLY A 1 92 ? 4.933 -2.710 -1.164 1.00 85.44 92 GLY A O 1
ATOM 691 N N . GLY A 1 93 ? 3.579 -2.552 0.625 1.00 85.81 93 GLY A N 1
ATOM 692 C CA . GLY A 1 93 ? 3.609 -3.978 0.984 1.00 85.81 93 GLY A CA 1
ATOM 693 C C . GLY A 1 93 ? 2.266 -4.702 0.926 1.00 85.81 93 GLY A C 1
ATOM 694 O O . GLY A 1 93 ? 2.203 -5.879 1.265 1.00 85.81 93 GLY A O 1
ATOM 695 N N . HIS A 1 94 ? 1.189 -4.027 0.523 1.00 88.44 94 HIS A N 1
ATOM 696 C CA . HIS A 1 94 ? -0.146 -4.622 0.509 1.00 88.44 94 HIS A CA 1
ATOM 697 C C . HIS A 1 94 ? -0.891 -4.260 -0.769 1.00 88.44 94 HIS A C 1
ATOM 699 O O . HIS A 1 94 ? -0.884 -3.106 -1.191 1.00 88.44 94 HIS A O 1
ATOM 705 N N . ASN A 1 95 ? -1.603 -5.242 -1.309 1.00 94.81 95 ASN A N 1
ATOM 706 C CA . ASN A 1 95 ? -2.776 -5.041 -2.144 1.00 94.81 95 ASN A CA 1
ATOM 707 C C . ASN A 1 95 ? -3.866 -5.903 -1.536 1.00 94.81 95 ASN A C 1
ATOM 709 O O . ASN A 1 95 ? -3.739 -7.124 -1.546 1.00 94.81 95 ASN A O 1
ATOM 713 N N . LEU A 1 96 ? -4.896 -5.286 -0.974 1.00 96.00 96 LEU A N 1
ATOM 714 C CA . LEU A 1 96 ? -5.952 -6.001 -0.276 1.00 96.00 96 LEU A CA 1
ATOM 715 C C . LEU A 1 96 ? -7.309 -5.443 -0.698 1.00 96.00 96 LEU A C 1
ATOM 717 O O . LEU A 1 96 ? -7.579 -4.261 -0.525 1.00 96.00 96 LEU A O 1
ATOM 721 N N . LEU A 1 97 ? -8.160 -6.308 -1.241 1.00 97.50 97 LEU A N 1
ATOM 722 C CA . LEU A 1 97 ? -9.561 -6.020 -1.526 1.00 97.50 97 LEU A CA 1
ATOM 723 C C . LEU A 1 97 ? -10.413 -6.671 -0.446 1.00 97.50 97 LEU A C 1
ATOM 725 O O . LEU A 1 97 ? -10.422 -7.898 -0.313 1.00 97.50 97 LEU A O 1
ATOM 729 N N . ILE A 1 98 ? -11.142 -5.856 0.308 1.00 97.19 98 ILE A N 1
ATOM 730 C CA . ILE A 1 98 ? -12.030 -6.320 1.372 1.00 97.19 98 ILE A CA 1
ATOM 731 C C . ILE A 1 98 ? -13.442 -5.776 1.191 1.00 97.19 98 ILE A C 1
ATOM 733 O O . ILE A 1 98 ? -13.649 -4.648 0.751 1.00 97.19 98 ILE A O 1
ATOM 737 N N . LEU A 1 99 ? -14.415 -6.588 1.585 1.00 97.62 99 LEU A N 1
ATOM 738 C CA . LEU A 1 99 ? -15.775 -6.167 1.875 1.00 97.62 99 LEU A CA 1
ATOM 739 C C . LEU A 1 99 ? -15.909 -6.021 3.393 1.00 97.62 99 LEU A C 1
ATOM 741 O O . LEU A 1 99 ? -15.843 -7.011 4.123 1.00 97.62 99 LEU A O 1
ATOM 745 N N . ALA A 1 100 ? -16.089 -4.790 3.858 1.00 97.06 100 ALA A N 1
ATOM 746 C CA . ALA A 1 100 ? -16.361 -4.471 5.248 1.00 97.06 100 ALA A CA 1
ATOM 747 C C . ALA A 1 100 ? -17.876 -4.489 5.482 1.00 97.06 100 ALA A C 1
ATOM 749 O O . ALA A 1 100 ? -18.601 -3.646 4.950 1.00 97.06 100 ALA A O 1
ATOM 750 N N . ARG A 1 101 ? -18.364 -5.472 6.244 1.00 96.62 101 ARG A N 1
ATOM 751 C CA . ARG A 1 101 ? -19.797 -5.645 6.542 1.00 96.62 101 ARG A CA 1
ATOM 752 C C . ARG A 1 101 ? -20.222 -4.958 7.831 1.00 96.62 101 ARG A C 1
ATOM 754 O O . ARG A 1 101 ? -21.358 -4.517 7.924 1.00 96.62 101 ARG A O 1
ATOM 761 N N . ASP A 1 102 ? -19.317 -4.904 8.797 1.00 95.75 102 ASP A N 1
ATOM 762 C CA . ASP A 1 102 ? -19.431 -4.173 10.057 1.00 95.75 102 ASP A CA 1
ATOM 763 C C . ASP A 1 102 ? -18.029 -4.089 10.692 1.00 95.75 102 ASP A C 1
ATOM 765 O O . ASP A 1 102 ? -17.069 -4.683 10.185 1.00 95.75 102 ASP A O 1
ATOM 769 N N . LEU A 1 103 ? -17.900 -3.394 11.820 1.00 94.19 103 LEU A N 1
ATOM 770 C CA . LEU A 1 103 ? -16.693 -3.402 12.638 1.00 94.19 103 LEU A CA 1
ATOM 771 C C . LEU A 1 103 ? -16.344 -4.843 13.050 1.00 94.19 103 LEU A C 1
ATOM 773 O O . LEU A 1 103 ? -17.197 -5.593 13.526 1.00 94.19 103 LEU A O 1
ATOM 777 N N . GLY A 1 104 ? -15.092 -5.254 12.843 1.00 94.06 104 GLY A N 1
ATOM 778 C CA . GLY A 1 104 ? -14.655 -6.633 13.069 1.00 94.06 104 GLY A CA 1
ATOM 779 C C . GLY A 1 104 ? -15.189 -7.673 12.069 1.00 94.06 104 GLY A C 1
ATOM 780 O O . GLY A 1 104 ? -14.834 -8.845 12.185 1.00 94.06 104 GLY A O 1
ATOM 781 N N . GLN A 1 105 ? -16.009 -7.289 11.080 1.00 96.31 105 GLN A N 1
ATOM 782 C CA . GLN A 1 105 ? -16.602 -8.203 10.097 1.00 96.31 105 GLN A CA 1
ATOM 783 C C . GLN A 1 105 ? -16.131 -7.874 8.677 1.00 96.31 105 GLN A C 1
ATOM 785 O O . GLN A 1 105 ? -16.766 -7.112 7.943 1.00 96.31 105 GLN A O 1
ATOM 790 N N . TYR A 1 106 ? -15.033 -8.508 8.267 1.00 95.94 106 TYR A N 1
ATOM 791 C CA . TYR A 1 106 ? -14.412 -8.296 6.959 1.00 95.94 106 TYR A CA 1
ATOM 792 C C . TYR A 1 106 ? -14.352 -9.589 6.154 1.00 95.94 106 TYR A C 1
ATOM 794 O O . TYR A 1 106 ? -14.020 -10.651 6.679 1.00 95.94 106 TYR A O 1
ATOM 802 N N . ILE A 1 107 ? -14.626 -9.489 4.856 1.00 97.00 107 ILE A N 1
ATOM 803 C CA . ILE A 1 107 ? -14.422 -10.566 3.889 1.00 97.00 107 ILE A CA 1
ATOM 804 C C . ILE A 1 107 ? -13.293 -10.141 2.959 1.00 97.00 107 ILE A C 1
ATOM 806 O O . ILE A 1 107 ? -13.432 -9.172 2.216 1.00 97.00 107 ILE A O 1
ATOM 810 N N . GLN A 1 108 ? -12.183 -10.875 2.975 1.00 97.00 108 GLN A N 1
ATOM 811 C CA . GLN A 1 108 ? -11.120 -10.696 1.992 1.00 97.00 108 GLN A CA 1
ATOM 812 C C . GLN A 1 108 ? -11.568 -11.272 0.646 1.00 97.00 108 GLN A C 1
ATOM 814 O O . GLN A 1 108 ? -11.788 -12.474 0.516 1.00 97.00 108 GLN A O 1
ATOM 819 N N . LEU A 1 109 ? -11.682 -10.407 -0.358 1.00 97.69 109 LEU A N 1
ATOM 820 C CA . LEU A 1 109 ? -12.038 -10.779 -1.727 1.00 97.69 109 LEU A CA 1
ATOM 821 C C . LEU A 1 109 ? -10.793 -11.105 -2.557 1.00 97.69 109 LEU A C 1
ATOM 823 O O . LEU A 1 109 ? -10.845 -11.962 -3.438 1.00 97.69 109 LEU A O 1
ATOM 827 N N . GLY A 1 110 ? -9.675 -10.440 -2.265 1.00 97.19 110 GLY A N 1
ATOM 828 C CA . GLY A 1 110 ? -8.406 -10.648 -2.950 1.00 97.19 110 GLY A CA 1
ATOM 829 C C . GLY A 1 110 ? -7.238 -10.045 -2.185 1.00 97.19 110 GLY A C 1
ATOM 830 O O . GLY A 1 110 ? -7.404 -9.059 -1.469 1.00 97.19 110 GLY A O 1
ATOM 831 N N . THR A 1 111 ? -6.060 -10.643 -2.329 1.00 96.38 111 THR A N 1
ATOM 832 C CA . THR A 1 111 ? -4.813 -10.143 -1.738 1.00 96.38 111 THR A CA 1
ATOM 833 C C . THR A 1 111 ? -3.648 -10.294 -2.715 1.00 96.38 111 THR A C 1
ATOM 835 O O . THR A 1 111 ? -3.780 -10.970 -3.739 1.00 96.38 111 THR A O 1
ATOM 838 N N . THR A 1 112 ? -2.508 -9.669 -2.426 1.00 93.19 112 THR A N 1
ATOM 839 C CA . THR A 1 112 ? -1.267 -9.967 -3.146 1.00 93.19 112 THR A CA 1
ATOM 840 C C . THR A 1 112 ? -0.809 -11.399 -2.863 1.00 93.19 112 THR A C 1
ATOM 842 O O . THR A 1 112 ? -0.829 -11.848 -1.715 1.00 93.19 112 THR A O 1
ATOM 845 N N . ILE A 1 113 ? -0.418 -12.121 -3.912 1.00 94.12 113 ILE A N 1
ATOM 846 C CA . ILE A 1 113 ? 0.166 -13.468 -3.818 1.00 94.12 113 ILE A CA 1
ATOM 847 C C . ILE A 1 113 ? 1.685 -13.472 -4.041 1.00 94.12 113 ILE A C 1
ATOM 849 O O . ILE A 1 113 ? 2.333 -14.479 -3.764 1.00 94.12 113 ILE A O 1
ATOM 853 N N . ASP A 1 114 ? 2.246 -12.355 -4.515 1.00 93.06 114 ASP A N 1
ATOM 854 C CA . ASP A 1 114 ? 3.686 -12.121 -4.643 1.00 93.06 114 ASP A CA 1
ATOM 855 C C . ASP A 1 114 ? 4.057 -10.678 -4.244 1.00 93.06 114 ASP A C 1
ATOM 857 O O . ASP A 1 114 ? 3.866 -10.296 -3.090 1.00 93.06 114 ASP A O 1
ATOM 861 N N . ASP A 1 115 ? 4.572 -9.870 -5.168 1.00 92.62 115 ASP A N 1
ATOM 862 C CA . ASP A 1 115 ? 4.914 -8.473 -4.942 1.00 92.62 115 ASP A CA 1
ATOM 863 C C . ASP A 1 115 ? 3.651 -7.613 -4.878 1.00 92.62 115 ASP A C 1
ATOM 865 O O . ASP A 1 115 ? 2.741 -7.737 -5.702 1.00 92.62 115 ASP A O 1
ATOM 869 N N . ALA A 1 116 ? 3.633 -6.665 -3.943 1.00 93.75 116 ALA A N 1
ATOM 870 C CA . ALA A 1 116 ? 2.652 -5.592 -3.966 1.00 93.75 116 ALA A CA 1
ATOM 871 C C . ALA A 1 116 ? 2.951 -4.581 -5.091 1.00 93.75 116 ALA A C 1
ATOM 873 O O . ALA A 1 116 ? 4.086 -4.444 -5.557 1.00 93.75 116 ALA A O 1
ATOM 874 N N . ILE A 1 117 ? 1.934 -3.815 -5.493 1.00 95.38 117 ILE A N 1
ATOM 875 C CA . ILE A 1 117 ? 2.059 -2.775 -6.519 1.00 95.38 117 ILE A CA 1
ATOM 876 C C . ILE A 1 117 ? 3.126 -1.748 -6.131 1.00 95.38 117 ILE A C 1
ATOM 878 O O . ILE A 1 117 ? 3.968 -1.411 -6.956 1.00 95.38 117 ILE A O 1
ATOM 882 N N . GLY A 1 118 ? 3.156 -1.303 -4.869 1.00 94.44 118 GLY A N 1
ATOM 883 C CA . GLY A 1 118 ? 4.135 -0.319 -4.414 1.00 94.44 118 GLY A CA 1
ATOM 884 C C . GLY A 1 118 ? 5.576 -0.829 -4.516 1.00 94.44 118 GLY A C 1
ATOM 885 O O . GLY A 1 118 ? 6.433 -0.113 -5.028 1.00 94.44 118 GLY A O 1
ATOM 886 N N . GLU A 1 119 ? 5.835 -2.093 -4.157 1.00 94.62 119 GLU A N 1
ATOM 887 C CA . GLU A 1 119 ? 7.145 -2.718 -4.381 1.00 94.62 119 GLU A CA 1
ATOM 888 C C . GLU A 1 119 ? 7.507 -2.769 -5.874 1.00 94.62 119 GLU A C 1
ATOM 890 O O . GLU A 1 119 ? 8.649 -2.485 -6.249 1.00 94.62 119 GLU A O 1
ATOM 895 N N . ALA A 1 120 ? 6.553 -3.109 -6.745 1.00 96.31 120 ALA A N 1
ATOM 896 C CA . ALA A 1 120 ? 6.793 -3.140 -8.185 1.00 96.31 120 ALA A CA 1
ATOM 897 C C . ALA A 1 120 ? 7.163 -1.751 -8.739 1.00 96.31 120 ALA A C 1
ATOM 899 O O . ALA A 1 120 ? 8.078 -1.649 -9.562 1.00 96.31 120 ALA A O 1
ATOM 900 N N . TYR A 1 121 ? 6.515 -0.688 -8.251 1.00 97.25 121 TYR A N 1
ATOM 901 C CA . TYR A 1 121 ? 6.873 0.698 -8.568 1.00 97.25 121 TYR A CA 1
ATOM 902 C C . TYR A 1 121 ? 8.275 1.053 -8.060 1.00 97.25 121 TYR A C 1
ATOM 904 O O . TYR A 1 121 ? 9.095 1.532 -8.841 1.00 97.25 121 TYR A O 1
ATOM 912 N N . ASP A 1 122 ? 8.595 0.759 -6.798 1.00 95.69 122 ASP A N 1
ATOM 913 C CA . ASP A 1 122 ? 9.908 1.049 -6.208 1.00 95.69 122 ASP A CA 1
ATOM 914 C C . ASP A 1 122 ? 11.050 0.334 -6.942 1.00 95.69 122 ASP A C 1
ATOM 916 O O . ASP A 1 122 ? 12.096 0.926 -7.230 1.00 95.69 122 ASP A O 1
ATOM 920 N N . LYS A 1 123 ? 10.856 -0.941 -7.295 1.00 95.69 123 LYS A N 1
ATOM 921 C CA . LYS A 1 123 ? 11.844 -1.710 -8.062 1.00 95.69 123 LYS A CA 1
ATOM 922 C C . LYS A 1 123 ? 12.015 -1.171 -9.475 1.00 95.69 123 LYS A C 1
ATOM 924 O O . LYS A 1 123 ? 13.153 -1.024 -9.919 1.00 95.69 123 LYS A O 1
ATOM 929 N N . THR A 1 124 ? 10.917 -0.852 -10.155 1.00 97.25 124 THR A N 1
ATOM 930 C CA . THR A 1 124 ? 10.961 -0.292 -11.511 1.00 97.25 124 THR A CA 1
ATOM 931 C C . THR A 1 124 ? 11.658 1.066 -11.517 1.00 97.25 124 THR A C 1
ATOM 933 O O . THR A 1 124 ? 12.569 1.281 -12.313 1.00 97.25 124 THR A O 1
ATOM 936 N N . ALA A 1 125 ? 11.326 1.942 -10.568 1.00 96.81 125 ALA A N 1
ATOM 937 C CA . ALA A 1 125 ? 11.964 3.244 -10.406 1.00 96.81 125 ALA A CA 1
ATOM 938 C C . ALA A 1 125 ? 13.476 3.114 -10.175 1.00 96.81 125 ALA A C 1
ATOM 940 O O . ALA A 1 125 ? 14.274 3.813 -10.804 1.00 96.81 125 ALA A O 1
ATOM 941 N N . LYS A 1 126 ? 13.887 2.157 -9.333 1.00 95.56 126 LYS A N 1
ATOM 942 C CA . LYS A 1 126 ? 15.304 1.860 -9.104 1.00 95.56 126 LYS A CA 1
ATOM 943 C C . LYS A 1 126 ? 16.013 1.406 -10.382 1.00 95.56 126 LYS A C 1
ATOM 945 O O . LYS A 1 126 ? 17.115 1.870 -10.658 1.00 95.56 126 LYS A O 1
ATOM 950 N N . TRP A 1 127 ? 15.414 0.502 -11.156 1.00 96.31 127 TRP A N 1
ATOM 951 C CA . TRP A 1 127 ? 16.021 -0.002 -12.393 1.00 96.31 127 TRP A CA 1
ATOM 952 C C . TRP A 1 127 ? 16.081 1.033 -13.515 1.00 96.31 127 TRP A C 1
ATOM 954 O O . TRP A 1 127 ? 16.966 0.960 -14.359 1.00 96.31 127 TRP A O 1
ATOM 964 N N . LEU A 1 128 ? 15.192 2.023 -13.497 1.00 96.62 128 LEU A N 1
ATOM 965 C CA . LEU A 1 128 ? 15.229 3.158 -14.417 1.00 96.62 128 LEU A CA 1
ATOM 966 C C . LEU A 1 128 ? 16.165 4.286 -13.948 1.00 96.62 128 LEU A C 1
ATOM 968 O O . LEU A 1 128 ? 16.224 5.330 -14.597 1.00 96.62 128 LEU A O 1
ATOM 972 N N . GLY A 1 129 ? 16.911 4.103 -12.851 1.00 94.81 129 GLY A N 1
ATOM 973 C CA . GLY A 1 129 ? 17.871 5.091 -12.345 1.00 94.81 129 GLY A CA 1
ATOM 974 C C . GLY A 1 129 ? 17.216 6.396 -11.876 1.00 94.81 129 GLY A C 1
ATOM 975 O O . GLY A 1 129 ? 17.778 7.475 -12.088 1.00 94.81 129 GLY A O 1
ATOM 976 N N . LEU A 1 130 ? 16.008 6.312 -11.304 1.00 94.81 130 LEU A N 1
ATOM 977 C CA . LEU A 1 130 ? 15.266 7.469 -10.791 1.00 94.81 130 LEU A CA 1
ATOM 978 C C . LEU A 1 130 ? 15.697 7.835 -9.365 1.00 94.81 130 LEU A C 1
ATOM 980 O O . LEU A 1 130 ? 16.170 6.987 -8.606 1.00 94.81 130 LEU A O 1
ATOM 984 N N . ASP A 1 131 ? 15.496 9.101 -8.987 1.00 88.44 131 ASP A N 1
ATOM 985 C CA . ASP A 1 131 ? 15.699 9.549 -7.607 1.00 88.44 131 ASP A CA 1
ATOM 986 C C . ASP A 1 131 ? 14.531 9.085 -6.718 1.00 88.44 131 ASP A C 1
ATOM 988 O O . ASP A 1 131 ? 13.381 9.473 -6.920 1.00 88.44 131 ASP A O 1
ATOM 992 N N . LEU A 1 132 ? 14.836 8.263 -5.710 1.00 86.19 132 LEU A N 1
ATOM 993 C CA . LEU A 1 132 ? 13.851 7.661 -4.806 1.00 86.19 132 LEU A CA 1
ATOM 994 C C . LEU A 1 132 ? 13.672 8.417 -3.484 1.00 86.19 132 LEU A C 1
ATOM 996 O O . LEU A 1 132 ? 13.031 7.889 -2.575 1.00 86.19 132 LEU A O 1
ATOM 1000 N N . ARG A 1 133 ? 14.173 9.655 -3.345 1.00 83.38 133 ARG A N 1
ATOM 1001 C CA . ARG A 1 133 ? 13.933 10.483 -2.141 1.00 83.38 133 ARG A CA 1
ATOM 1002 C C . ARG A 1 133 ? 12.450 10.612 -1.771 1.00 83.38 133 ARG A C 1
ATOM 1004 O O . ARG A 1 133 ? 12.139 10.776 -0.597 1.00 83.38 133 ARG A O 1
ATOM 1011 N N . ARG A 1 134 ? 11.548 10.558 -2.760 1.00 70.44 134 ARG A N 1
ATOM 1012 C CA . ARG A 1 134 ? 10.087 10.676 -2.594 1.00 70.44 134 ARG A CA 1
ATOM 1013 C C . ARG A 1 134 ? 9.325 9.345 -2.712 1.00 70.44 134 ARG A C 1
ATOM 1015 O O . ARG A 1 134 ? 8.100 9.385 -2.699 1.00 70.44 134 ARG A O 1
ATOM 1022 N N . SER A 1 135 ? 10.016 8.197 -2.764 1.00 88.19 135 SER A N 1
ATOM 1023 C CA . SER A 1 135 ? 9.534 6.857 -3.186 1.00 88.19 135 SER A CA 1
ATOM 1024 C C . SER A 1 135 ? 9.403 6.668 -4.704 1.00 88.19 135 SER A C 1
ATOM 1026 O O . SER A 1 135 ? 9.413 7.635 -5.466 1.00 88.19 135 SER A O 1
ATOM 1028 N N . GLY A 1 136 ? 9.329 5.412 -5.156 1.00 93.06 136 GLY A N 1
ATOM 1029 C CA . GLY A 1 136 ? 9.309 5.060 -6.574 1.00 93.06 136 GLY A CA 1
ATOM 1030 C C . GLY A 1 136 ? 7.978 5.315 -7.270 1.00 93.06 136 GLY A C 1
ATOM 1031 O O . GLY A 1 136 ? 7.985 5.599 -8.462 1.00 93.06 136 GLY A O 1
ATOM 1032 N N . GLY A 1 137 ? 6.858 5.286 -6.539 1.00 95.00 137 GLY A N 1
ATOM 1033 C CA . GLY A 1 137 ? 5.526 5.614 -7.064 1.00 95.00 137 GLY A CA 1
ATOM 1034 C C . GLY A 1 137 ? 5.483 6.979 -7.768 1.00 95.00 137 GLY A C 1
ATOM 1035 O O . GLY A 1 137 ? 5.343 7.024 -8.992 1.00 95.00 137 GLY A O 1
ATOM 1036 N N . PRO A 1 138 ? 5.688 8.086 -7.028 1.00 95.62 138 PRO A N 1
ATOM 1037 C CA . PRO A 1 138 ? 5.703 9.436 -7.592 1.00 95.62 138 PRO A CA 1
ATOM 1038 C C . PRO A 1 138 ? 6.776 9.641 -8.669 1.00 95.62 138 PRO A C 1
ATOM 1040 O O . PRO A 1 138 ? 6.534 10.343 -9.645 1.00 95.62 138 PRO A O 1
ATOM 1043 N N . ALA A 1 139 ? 7.951 9.018 -8.517 1.00 95.94 139 ALA A N 1
ATOM 1044 C CA . ALA A 1 139 ? 9.041 9.144 -9.485 1.00 95.94 139 ALA A CA 1
ATOM 1045 C C . ALA A 1 139 ? 8.691 8.514 -10.846 1.00 95.94 139 ALA A C 1
ATOM 1047 O O . ALA A 1 139 ? 8.992 9.086 -11.894 1.00 95.94 139 ALA A O 1
ATOM 1048 N N . ILE A 1 140 ? 8.039 7.347 -10.838 1.00 97.81 140 ILE A N 1
ATOM 1049 C CA . ILE A 1 140 ? 7.532 6.705 -12.057 1.00 97.81 140 ILE A CA 1
ATOM 1050 C C . ILE A 1 140 ? 6.413 7.528 -12.669 1.00 97.81 140 ILE A C 1
ATOM 1052 O O . ILE A 1 140 ? 6.433 7.728 -13.877 1.00 97.81 140 ILE A O 1
ATOM 1056 N N . GLU A 1 141 ? 5.469 8.014 -11.861 1.00 97.25 141 GLU A N 1
ATOM 1057 C CA . GLU A 1 141 ? 4.350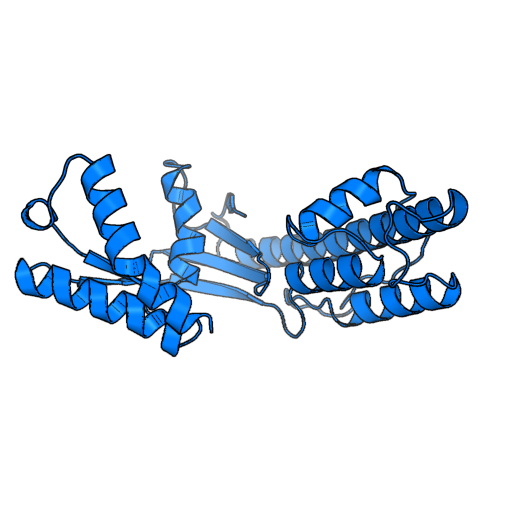 8.814 -12.359 1.00 97.25 141 GLU A CA 1
ATOM 1058 C C . GLU A 1 141 ? 4.837 10.080 -13.078 1.00 97.25 141 GLU A C 1
ATOM 1060 O O . GLU A 1 141 ? 4.343 10.413 -14.153 1.00 97.25 141 GLU A O 1
ATOM 1065 N N . GLU A 1 142 ? 5.833 10.766 -12.512 1.00 97.12 142 GLU A N 1
ATOM 1066 C CA . GLU A 1 142 ? 6.432 11.957 -13.111 1.00 97.12 142 GLU A CA 1
ATOM 1067 C C . GLU A 1 142 ? 7.080 11.646 -14.463 1.00 97.12 142 GLU A C 1
ATOM 1069 O O . GLU A 1 142 ? 6.762 12.298 -15.457 1.00 97.12 142 GLU A O 1
ATOM 1074 N N . LEU A 1 143 ? 7.926 10.613 -14.527 1.00 97.50 143 LEU A N 1
ATOM 1075 C CA . LEU A 1 143 ? 8.604 10.231 -15.765 1.00 97.50 1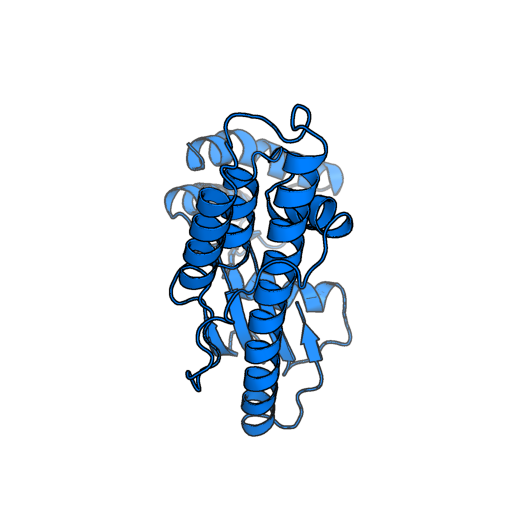43 LEU A CA 1
ATOM 1076 C C . LEU A 1 143 ? 7.633 9.660 -16.817 1.00 97.50 143 LEU A C 1
ATOM 1078 O O . LEU A 1 143 ? 7.799 9.903 -18.010 1.00 97.50 143 LEU A O 1
ATOM 1082 N N . ALA A 1 144 ? 6.603 8.928 -16.392 1.00 98.25 144 ALA A N 1
ATOM 1083 C CA . ALA A 1 144 ? 5.594 8.339 -17.269 1.00 98.25 144 ALA A CA 1
ATOM 1084 C C . ALA A 1 144 ? 4.816 9.390 -18.077 1.00 98.25 144 ALA A C 1
ATOM 1086 O O . ALA A 1 144 ? 4.347 9.083 -19.169 1.00 98.25 144 ALA A O 1
ATOM 1087 N N . ARG A 1 145 ? 4.704 10.633 -17.586 1.00 98.25 145 ARG A N 1
ATOM 1088 C CA . ARG A 1 145 ? 4.063 11.739 -18.325 1.00 98.25 145 ARG A CA 1
ATOM 1089 C C . ARG A 1 145 ? 4.835 12.156 -19.579 1.00 98.25 145 ARG A C 1
ATOM 1091 O O . ARG A 1 145 ? 4.258 12.803 -20.447 1.00 98.25 145 ARG A O 1
ATOM 1098 N N . GLU A 1 146 ? 6.117 11.809 -19.669 1.00 97.81 146 GLU A N 1
ATOM 1099 C CA . GLU A 1 146 ? 6.978 12.115 -20.817 1.00 97.81 146 GLU A CA 1
ATOM 1100 C C . GLU A 1 146 ? 6.989 10.999 -21.878 1.00 97.81 146 GLU A C 1
ATOM 1102 O O . GLU A 1 146 ? 7.544 11.199 -22.958 1.00 97.81 146 GLU A O 1
ATOM 1107 N N . GLY A 1 147 ? 6.434 9.820 -21.574 1.00 97.81 147 GLY A N 1
ATOM 1108 C CA . GLY A 1 147 ? 6.540 8.621 -22.411 1.00 97.81 147 GLY A CA 1
ATOM 1109 C C . GLY A 1 147 ? 5.250 8.241 -23.131 1.00 97.81 147 GLY A C 1
ATOM 1110 O O . GLY A 1 147 ? 4.157 8.685 -22.778 1.00 97.81 147 GLY A O 1
ATOM 1111 N N . ASP A 1 148 ? 5.372 7.352 -24.115 1.00 98.31 148 ASP A N 1
ATOM 1112 C CA . ASP A 1 148 ? 4.225 6.698 -24.745 1.00 98.31 148 ASP A CA 1
ATOM 1113 C C . ASP A 1 148 ? 3.878 5.398 -24.000 1.00 98.31 148 ASP A C 1
ATOM 1115 O O . ASP A 1 148 ? 4.671 4.454 -23.934 1.00 98.31 148 ASP A O 1
ATOM 1119 N N . ALA A 1 149 ? 2.664 5.336 -23.448 1.00 97.81 149 ALA A N 1
ATOM 1120 C CA . ALA A 1 149 ? 2.166 4.203 -22.672 1.00 97.81 149 ALA A CA 1
ATOM 1121 C C . ALA A 1 149 ? 1.888 2.931 -23.502 1.00 97.81 149 ALA A C 1
ATOM 1123 O O . ALA A 1 149 ? 1.602 1.877 -22.930 1.00 97.81 149 ALA A O 1
ATOM 1124 N N . GLU A 1 150 ? 1.952 3.009 -24.834 1.00 97.31 150 GLU A N 1
ATOM 1125 C CA . GLU A 1 150 ? 1.819 1.868 -25.749 1.00 97.31 150 GLU A CA 1
ATOM 1126 C C . GLU A 1 150 ? 3.142 1.444 -26.408 1.00 97.31 150 GLU A C 1
ATOM 1128 O O . GLU A 1 150 ? 3.168 0.453 -27.149 1.00 97.31 150 GLU A O 1
ATOM 1133 N N . SER A 1 151 ? 4.238 2.149 -26.114 1.00 96.81 151 SER A N 1
ATOM 1134 C CA . SER A 1 151 ? 5.559 1.931 -26.718 1.00 96.81 151 SER A CA 1
ATOM 1135 C C . SER A 1 151 ? 6.162 0.562 -26.396 1.00 96.81 151 SER A C 1
ATOM 1137 O O . SER A 1 151 ? 6.833 -0.038 -27.240 1.00 96.81 151 SER A O 1
ATOM 1139 N N . VAL A 1 152 ? 5.927 0.041 -25.187 1.00 97.25 152 VAL A N 1
ATOM 1140 C CA . VAL A 1 152 ? 6.420 -1.266 -24.748 1.00 97.25 152 VAL A CA 1
ATOM 1141 C C . VAL A 1 152 ? 5.239 -2.171 -24.423 1.00 97.25 152 VAL A C 1
ATOM 1143 O O . VAL A 1 152 ? 4.439 -1.916 -23.526 1.00 97.25 152 VAL A O 1
ATOM 1146 N N . LYS A 1 153 ? 5.132 -3.284 -25.151 1.00 96.81 153 LYS A N 1
ATOM 1147 C CA . LYS A 1 153 ? 4.039 -4.244 -24.975 1.00 96.81 153 LYS A CA 1
ATOM 1148 C C . LYS A 1 153 ? 4.313 -5.155 -23.779 1.00 96.81 153 LYS A C 1
ATOM 1150 O O . LYS A 1 153 ? 4.988 -6.173 -23.912 1.00 96.81 153 LYS A O 1
ATOM 1155 N N . PHE A 1 154 ? 3.741 -4.813 -22.628 1.00 97.50 154 PHE A N 1
ATOM 1156 C CA . PHE A 1 154 ? 3.665 -5.707 -21.474 1.00 97.50 154 PHE A CA 1
ATOM 1157 C C . PHE A 1 154 ? 2.330 -6.457 -21.437 1.00 97.50 154 PHE A C 1
ATOM 1159 O O . PHE A 1 154 ? 1.267 -5.922 -21.752 1.00 97.50 154 PHE A O 1
ATOM 1166 N N . SER A 1 155 ? 2.386 -7.721 -21.035 1.00 94.81 155 SER A N 1
ATOM 1167 C CA . SER A 1 155 ? 1.218 -8.544 -20.738 1.00 94.81 155 SER A CA 1
ATOM 1168 C C . SER A 1 155 ? 0.675 -8.247 -19.338 1.00 94.81 155 SER A C 1
ATOM 1170 O O . SER A 1 155 ? 1.437 -8.131 -18.374 1.00 94.81 155 SER A O 1
ATOM 1172 N N . VAL A 1 156 ? -0.655 -8.153 -19.235 1.00 92.38 156 VAL A N 1
ATOM 1173 C CA . VAL A 1 156 ? -1.367 -7.984 -17.960 1.00 92.38 156 VAL A CA 1
ATOM 1174 C C . VAL A 1 156 ? -1.229 -9.266 -17.120 1.00 92.38 156 VAL A C 1
ATOM 1176 O O . VAL A 1 156 ? -1.553 -10.352 -17.623 1.00 92.38 156 VAL A O 1
ATOM 1179 N N . PRO A 1 157 ? -0.762 -9.180 -15.859 1.00 90.12 157 PRO A N 1
ATOM 1180 C CA . PRO A 1 157 ? -0.636 -10.331 -14.972 1.00 90.12 157 PRO A CA 1
ATOM 1181 C C . PRO A 1 157 ? -1.948 -11.091 -14.754 1.00 90.12 157 PRO A C 1
ATOM 1183 O O . PRO A 1 157 ? -3.041 -10.532 -14.738 1.00 90.12 157 PRO A O 1
ATOM 1186 N N . MET A 1 158 ? -1.837 -12.404 -14.535 1.00 88.81 158 MET A N 1
ATOM 1187 C CA . MET A 1 158 ? -2.942 -13.258 -14.080 1.00 88.81 158 MET A CA 1
ATOM 1188 C C . MET A 1 158 ? -4.229 -13.203 -14.935 1.00 88.81 158 MET A C 1
ATOM 1190 O O . MET A 1 158 ? -5.309 -13.512 -14.428 1.00 88.81 158 MET A O 1
ATOM 1194 N N . LYS A 1 159 ? -4.164 -12.842 -16.223 1.00 84.12 159 LYS A N 1
ATOM 1195 C CA . LYS A 1 159 ? -5.350 -12.649 -17.089 1.00 84.12 159 LYS A CA 1
ATOM 1196 C C . LYS A 1 159 ? -6.310 -13.851 -17.140 1.00 84.12 159 LYS A C 1
ATOM 1198 O O . LYS A 1 159 ? -7.506 -13.689 -17.349 1.00 84.12 159 LYS A O 1
ATOM 1203 N N . GLN A 1 160 ? -5.797 -15.065 -16.934 1.00 87.94 160 GLN A N 1
ATOM 1204 C CA . GLN A 1 160 ? -6.588 -16.306 -16.940 1.00 87.94 160 GLN A CA 1
ATOM 1205 C C . GLN A 1 160 ? -7.159 -16.689 -15.559 1.00 87.94 160 GLN A C 1
ATOM 1207 O O . GLN A 1 160 ? -7.986 -17.597 -15.465 1.00 87.94 160 GLN A O 1
ATOM 1212 N N . HIS A 1 161 ? -6.735 -16.017 -14.485 1.00 89.62 161 HIS A N 1
ATOM 1213 C CA . HIS A 1 161 ? -7.174 -16.318 -13.124 1.00 89.62 161 HIS A CA 1
ATOM 1214 C C . HIS A 1 161 ? -8.538 -15.696 -12.847 1.00 89.62 161 HIS A C 1
ATOM 1216 O O . HIS A 1 161 ? -8.759 -14.509 -13.090 1.00 89.62 161 HIS A O 1
ATOM 1222 N N . LYS A 1 162 ? -9.438 -16.506 -12.283 1.00 91.25 162 LYS A N 1
ATOM 1223 C CA . LYS A 1 162 ? -10.809 -16.103 -11.948 1.00 91.25 162 LYS A CA 1
ATOM 1224 C C . LYS A 1 162 ? -10.947 -15.507 -10.545 1.00 91.25 162 LYS A C 1
ATOM 1226 O O . LYS A 1 162 ? -12.057 -15.152 -10.178 1.00 91.25 162 LYS A O 1
ATOM 1231 N N . ASP A 1 163 ? -9.867 -15.420 -9.773 1.00 94.88 163 ASP A N 1
ATOM 1232 C CA . ASP A 1 163 ? -9.851 -14.788 -8.450 1.00 94.88 163 ASP A CA 1
ATOM 1233 C C . ASP A 1 163 ? -9.648 -13.262 -8.532 1.00 94.88 163 ASP A C 1
ATOM 1235 O O . ASP A 1 163 ? -9.447 -12.699 -9.614 1.00 94.88 163 ASP A O 1
ATOM 1239 N N . CYS A 1 164 ? -9.704 -12.584 -7.385 1.00 96.75 164 CYS A N 1
ATOM 1240 C CA . CYS A 1 164 ? -9.413 -11.150 -7.273 1.00 96.75 164 CYS A CA 1
ATOM 1241 C C . CYS A 1 164 ? -8.001 -10.884 -6.721 1.00 96.75 164 CYS A C 1
ATOM 1243 O O . CYS A 1 164 ? -7.737 -9.796 -6.216 1.00 96.75 164 CYS A O 1
ATOM 1245 N N . ASN A 1 165 ? -7.104 -11.874 -6.777 1.00 97.19 165 ASN A N 1
ATOM 1246 C CA . ASN A 1 165 ? -5.755 -11.743 -6.237 1.00 97.19 165 ASN A CA 1
ATOM 1247 C C . ASN A 1 165 ? -4.857 -10.897 -7.146 1.00 97.19 165 ASN A C 1
ATOM 1249 O O . ASN A 1 165 ? -5.051 -10.828 -8.362 1.00 97.19 165 ASN A O 1
ATOM 1253 N N . PHE A 1 166 ? -3.850 -10.278 -6.538 1.00 96.94 166 PHE A N 1
ATOM 1254 C CA . PHE A 1 166 ? -2.881 -9.418 -7.207 1.00 96.94 166 PHE A CA 1
ATOM 1255 C C . PHE A 1 166 ? -1.522 -10.108 -7.332 1.00 96.94 166 PHE A C 1
ATOM 1257 O O . PHE A 1 166 ? -1.116 -10.859 -6.452 1.00 96.94 166 PHE A O 1
ATOM 1264 N N . SER A 1 167 ? -0.812 -9.811 -8.416 1.00 95.62 167 SER A N 1
ATOM 1265 C CA . SER A 1 167 ? 0.531 -10.308 -8.709 1.00 95.62 167 SER A CA 1
ATOM 1266 C C . SER A 1 167 ? 1.206 -9.284 -9.602 1.00 95.62 167 SER A C 1
ATOM 1268 O O . SER A 1 167 ? 0.649 -8.907 -10.638 1.00 95.62 167 SER A O 1
ATOM 1270 N N . TYR A 1 168 ? 2.385 -8.831 -9.199 1.00 96.88 168 TYR A N 1
ATOM 1271 C CA . TYR A 1 168 ? 3.187 -7.873 -9.955 1.00 96.88 168 TYR A CA 1
ATOM 1272 C C . TYR A 1 168 ? 4.597 -8.391 -10.256 1.00 96.88 168 TYR A C 1
ATOM 1274 O O . TYR A 1 168 ? 5.285 -7.802 -11.094 1.00 96.88 168 TYR A O 1
ATOM 1282 N N . ALA A 1 169 ? 5.006 -9.535 -9.691 1.00 94.50 169 ALA A N 1
ATOM 1283 C CA . ALA A 1 169 ? 6.321 -10.123 -9.945 1.00 94.50 169 ALA A CA 1
ATOM 1284 C C . ALA A 1 169 ? 6.562 -10.408 -11.439 1.00 94.50 169 ALA A C 1
ATOM 1286 O O . ALA A 1 169 ? 7.621 -10.082 -11.978 1.00 94.50 169 ALA A O 1
ATOM 1287 N N . GLY A 1 170 ? 5.557 -10.939 -12.144 1.00 94.62 170 GLY A N 1
ATOM 1288 C CA . GLY A 1 170 ? 5.649 -11.190 -13.586 1.00 94.62 170 GLY A CA 1
ATOM 1289 C C . GLY A 1 170 ? 5.764 -9.910 -14.424 1.00 94.62 170 GLY A C 1
ATOM 1290 O O . GLY A 1 170 ? 6.501 -9.880 -15.411 1.00 94.62 170 GLY A O 1
ATOM 1291 N N . LEU A 1 171 ? 5.083 -8.828 -14.030 1.00 96.69 171 LEU A N 1
ATOM 1292 C CA . LEU A 1 171 ? 5.208 -7.525 -14.694 1.00 96.69 171 LEU A CA 1
ATOM 1293 C C . LEU A 1 171 ? 6.602 -6.929 -14.465 1.00 96.69 171 LEU A C 1
ATOM 1295 O O . LEU A 1 171 ? 7.241 -6.467 -15.408 1.00 96.69 171 LEU A O 1
ATOM 1299 N N . LYS A 1 172 ? 7.120 -7.040 -13.240 1.00 95.38 172 LYS A N 1
ATOM 1300 C CA . LYS A 1 172 ? 8.483 -6.642 -12.878 1.00 95.38 172 LYS A CA 1
ATOM 1301 C C . LYS A 1 172 ? 9.527 -7.365 -13.743 1.00 95.38 172 LYS A C 1
ATOM 1303 O O . LYS A 1 172 ? 10.448 -6.737 -14.262 1.00 95.38 172 LYS A O 1
ATOM 1308 N N . THR A 1 173 ? 9.371 -8.668 -13.984 1.00 96.25 173 THR A N 1
ATOM 1309 C CA . THR A 1 173 ? 10.259 -9.406 -14.898 1.00 96.25 173 THR A CA 1
ATOM 1310 C C . THR A 1 173 ? 10.217 -8.855 -16.325 1.00 96.25 173 THR A C 1
ATOM 1312 O O . THR A 1 173 ? 11.274 -8.692 -16.929 1.00 96.25 173 THR A O 1
ATOM 1315 N N . GLN A 1 174 ? 9.034 -8.530 -16.853 1.00 97.62 174 GLN A N 1
ATOM 1316 C CA . GLN A 1 174 ? 8.898 -7.961 -18.200 1.00 97.62 174 GLN A CA 1
ATOM 1317 C C . GLN A 1 174 ? 9.571 -6.587 -18.318 1.00 97.62 174 GLN A C 1
ATOM 1319 O O . GLN A 1 174 ? 10.279 -6.336 -19.292 1.00 97.62 174 GLN A O 1
ATOM 1324 N N . VAL A 1 175 ? 9.420 -5.731 -17.303 1.00 97.88 175 VAL A N 1
ATOM 1325 C CA . VAL A 1 175 ? 10.109 -4.433 -17.223 1.00 97.88 175 VAL A CA 1
ATOM 1326 C C . VAL A 1 175 ? 11.622 -4.616 -17.273 1.00 97.88 175 VAL A C 1
ATOM 1328 O O . VAL A 1 175 ? 12.293 -3.954 -18.062 1.00 97.88 175 VAL A O 1
ATOM 1331 N N . ARG A 1 176 ? 12.167 -5.543 -16.477 1.00 97.00 176 ARG A N 1
ATOM 1332 C CA . ARG A 1 176 ? 13.608 -5.829 -16.473 1.00 97.00 176 ARG A CA 1
ATOM 1333 C C . ARG A 1 176 ? 14.114 -6.225 -17.862 1.00 97.00 176 ARG A C 1
ATOM 1335 O O . ARG A 1 176 ? 15.124 -5.693 -18.308 1.00 97.00 176 ARG A O 1
ATOM 1342 N N . LEU A 1 177 ? 13.388 -7.099 -18.560 1.00 97.44 177 LEU A N 1
ATOM 1343 C CA . LEU A 1 177 ? 13.739 -7.516 -19.921 1.00 97.44 177 LEU A CA 1
ATOM 1344 C C . LEU A 1 177 ? 13.677 -6.349 -20.920 1.00 97.44 177 LEU A C 1
ATOM 1346 O O . LEU A 1 177 ? 14.530 -6.248 -21.799 1.00 97.44 177 LEU A O 1
ATOM 1350 N N . ALA A 1 178 ? 12.710 -5.437 -20.776 1.00 97.44 178 ALA A N 1
ATOM 1351 C CA . ALA A 1 178 ? 12.637 -4.238 -21.611 1.00 97.44 178 ALA A CA 1
ATOM 1352 C C . ALA A 1 178 ? 13.838 -3.303 -21.382 1.00 97.44 178 ALA A C 1
ATOM 1354 O O . ALA A 1 178 ? 14.428 -2.824 -22.350 1.00 97.44 178 ALA A O 1
ATOM 1355 N N . ILE A 1 179 ? 14.240 -3.100 -20.124 1.00 96.69 179 ILE A N 1
ATOM 1356 C CA . ILE A 1 179 ? 15.423 -2.309 -19.746 1.00 96.69 179 ILE A CA 1
ATOM 1357 C C . ILE A 1 179 ? 16.697 -2.914 -20.350 1.00 96.69 179 ILE A C 1
ATOM 1359 O O . ILE A 1 179 ? 17.471 -2.195 -20.985 1.00 96.69 179 ILE A O 1
ATOM 1363 N N . GLU A 1 180 ? 16.875 -4.234 -20.224 1.00 95.75 180 GLU A N 1
ATOM 1364 C CA . GLU A 1 180 ? 17.999 -4.971 -20.817 1.00 95.75 180 GLU A CA 1
ATOM 1365 C C . GLU A 1 180 ? 18.014 -4.825 -22.350 1.00 95.75 180 GLU A C 1
ATOM 1367 O O . GLU A 1 180 ? 19.044 -4.484 -22.927 1.00 95.75 180 GLU A O 1
ATOM 1372 N N . SER A 1 181 ? 16.864 -4.978 -23.018 1.00 95.25 181 SER A N 1
ATOM 1373 C CA . SER A 1 181 ? 16.765 -4.860 -24.483 1.00 95.25 181 SER A CA 1
ATOM 1374 C C . SER A 1 181 ? 17.113 -3.467 -25.022 1.00 95.25 181 SER A C 1
ATOM 1376 O O . SER A 1 181 ? 17.620 -3.343 -26.137 1.00 95.25 181 SER A O 1
ATOM 1378 N N . LYS A 1 182 ? 16.866 -2.417 -24.227 1.00 93.62 182 LYS A N 1
ATOM 1379 C CA . LYS A 1 182 ? 17.188 -1.025 -24.568 1.00 93.62 182 LYS A CA 1
ATOM 1380 C C . LYS A 1 182 ? 18.583 -0.597 -24.084 1.00 93.62 182 LYS A C 1
ATOM 1382 O O . LYS A 1 182 ? 18.943 0.561 -24.272 1.00 93.62 182 LYS A O 1
ATOM 1387 N N . ASN A 1 183 ? 19.375 -1.509 -23.506 1.00 92.88 183 ASN A N 1
ATOM 1388 C CA . ASN A 1 183 ? 20.706 -1.250 -22.938 1.00 92.88 183 ASN A CA 1
ATOM 1389 C C . ASN A 1 183 ? 20.726 -0.094 -21.919 1.00 92.88 183 ASN A C 1
ATOM 1391 O O . ASN A 1 183 ? 21.680 0.684 -21.857 1.00 92.88 183 ASN A O 1
ATOM 1395 N N . ILE A 1 184 ? 19.662 0.035 -21.125 1.00 92.56 184 ILE A N 1
ATOM 1396 C CA . ILE A 1 184 ? 19.556 1.078 -20.102 1.00 92.56 184 ILE A CA 1
ATOM 1397 C C . ILE A 1 184 ? 20.436 0.694 -18.905 1.00 92.56 184 ILE A C 1
ATOM 1399 O O . ILE A 1 184 ? 20.244 -0.360 -18.299 1.00 92.56 184 ILE A O 1
ATOM 1403 N N . ASN A 1 185 ? 21.377 1.568 -18.535 1.00 90.19 185 ASN A N 1
ATOM 1404 C CA . ASN A 1 185 ? 22.198 1.400 -17.336 1.00 90.19 185 ASN A CA 1
ATOM 1405 C C . ASN A 1 185 ? 21.639 2.235 -16.171 1.00 90.19 185 ASN A C 1
ATOM 1407 O O . ASN A 1 185 ? 21.687 3.467 -16.196 1.00 90.19 185 ASN A O 1
ATOM 1411 N N . ALA A 1 186 ? 21.164 1.552 -15.127 1.00 86.94 186 ALA A N 1
ATOM 1412 C CA . ALA A 1 186 ? 20.636 2.168 -13.909 1.00 86.94 186 ALA A CA 1
ATOM 1413 C C . ALA A 1 186 ? 21.681 2.978 -13.113 1.00 86.94 186 ALA A C 1
ATOM 1415 O O . ALA A 1 186 ? 21.299 3.839 -12.324 1.00 86.94 186 ALA A O 1
ATOM 1416 N N . GLU A 1 187 ? 22.982 2.729 -13.309 1.00 89.69 187 GLU A N 1
ATOM 1417 C CA . GLU A 1 187 ? 24.066 3.513 -12.693 1.00 89.69 187 GLU A CA 1
ATOM 1418 C C . GLU A 1 187 ? 24.153 4.932 -13.261 1.00 89.69 187 GLU A C 1
ATOM 1420 O O . GLU A 1 187 ? 24.672 5.831 -12.601 1.00 89.69 187 GLU A O 1
ATOM 1425 N N . ILE A 1 188 ? 23.628 5.146 -14.472 1.00 89.44 188 ILE A N 1
ATOM 1426 C CA . ILE A 1 188 ? 23.486 6.477 -15.051 1.00 89.44 188 ILE A CA 1
ATOM 1427 C C . ILE A 1 188 ? 22.169 7.054 -14.518 1.00 89.44 188 ILE A C 1
ATOM 1429 O O . ILE A 1 188 ? 21.095 6.571 -14.908 1.00 89.44 188 ILE A O 1
ATOM 1433 N N . PRO A 1 189 ? 22.214 8.069 -13.635 1.00 91.12 189 PRO A N 1
ATOM 1434 C CA . PRO A 1 189 ? 21.001 8.679 -13.118 1.00 91.12 189 PRO A CA 1
ATOM 1435 C C . PRO A 1 189 ? 20.236 9.359 -14.253 1.00 91.12 189 PRO A C 1
ATOM 1437 O O . PRO A 1 189 ? 20.833 9.900 -15.186 1.00 91.12 189 PRO A O 1
ATOM 1440 N N . ILE A 1 190 ? 18.906 9.392 -14.147 1.00 90.88 190 ILE A N 1
ATOM 1441 C CA . ILE A 1 190 ? 18.027 10.004 -15.160 1.00 90.88 190 ILE A CA 1
ATOM 1442 C C . ILE A 1 190 ? 18.383 11.470 -15.472 1.00 90.88 190 ILE A C 1
ATOM 1444 O O . ILE A 1 190 ? 18.165 11.941 -16.585 1.00 90.88 190 ILE A O 1
ATOM 1448 N N . SER A 1 191 ? 18.974 12.192 -14.513 1.00 90.50 191 SER A N 1
ATOM 1449 C CA . SER A 1 191 ? 19.455 13.572 -14.674 1.00 90.50 191 SER A CA 1
ATOM 1450 C C . SER A 1 191 ? 20.647 13.712 -15.624 1.00 90.50 191 SER A C 1
ATOM 1452 O O . SER A 1 191 ? 20.914 14.804 -16.112 1.00 90.50 191 SER A O 1
ATOM 1454 N N . SER A 1 192 ? 21.383 12.626 -15.853 1.00 92.62 192 SER A N 1
ATOM 1455 C CA . SER A 1 192 ? 22.573 12.568 -16.709 1.00 92.62 192 SER A CA 1
ATOM 1456 C C . SER A 1 192 ? 22.356 11.695 -17.949 1.00 92.62 192 SER A C 1
ATOM 1458 O O . SER A 1 192 ? 23.291 11.478 -18.718 1.00 92.62 192 SER A O 1
ATOM 1460 N N . ALA A 1 193 ? 21.135 11.192 -18.144 1.00 92.31 193 ALA A N 1
ATOM 1461 C CA . ALA A 1 193 ? 20.752 10.408 -19.306 1.00 92.31 193 ALA A CA 1
ATOM 1462 C C . ALA A 1 193 ? 20.746 11.270 -20.580 1.00 92.31 193 ALA A C 1
ATOM 1464 O O . ALA A 1 193 ? 20.359 12.441 -20.563 1.00 92.31 193 ALA A O 1
ATOM 1465 N N . SER A 1 194 ? 21.132 10.673 -21.711 1.00 94.88 194 SER A N 1
ATOM 1466 C CA . SER A 1 194 ? 20.927 11.300 -23.023 1.00 94.88 194 SER A CA 1
ATOM 1467 C C . SER A 1 194 ? 19.430 11.451 -23.322 1.00 94.88 194 SER A C 1
ATOM 1469 O O . SER A 1 194 ? 18.607 10.733 -22.754 1.00 94.88 194 SER A O 1
ATOM 1471 N N . SER A 1 195 ? 19.056 12.325 -24.259 1.00 94.19 195 SER A N 1
ATOM 1472 C CA . SER A 1 195 ? 17.648 12.494 -24.653 1.00 94.19 195 SER A CA 1
ATOM 1473 C C . SER A 1 195 ? 16.998 11.179 -25.111 1.00 94.19 195 SER A C 1
ATOM 1475 O O . SER A 1 195 ? 15.854 10.906 -24.755 1.00 94.19 195 SER A O 1
ATOM 1477 N N . GLN A 1 196 ? 17.740 10.334 -25.836 1.00 94.44 196 GLN A N 1
ATOM 1478 C CA . GLN A 1 196 ? 17.250 9.033 -26.305 1.00 94.44 196 GLN A CA 1
ATOM 1479 C C . GLN A 1 196 ? 17.071 8.022 -25.162 1.00 94.44 196 GLN A C 1
ATOM 1481 O O . GLN A 1 196 ? 16.091 7.274 -25.140 1.00 94.44 196 GLN A O 1
ATOM 1486 N N . ASP A 1 197 ? 18.007 7.997 -24.210 1.00 95.25 197 ASP A N 1
ATOM 1487 C CA . ASP A 1 197 ? 17.930 7.139 -23.021 1.00 95.25 197 ASP A CA 1
ATOM 1488 C C . ASP A 1 197 ? 16.766 7.574 -22.118 1.00 95.25 197 ASP A C 1
ATOM 1490 O O . ASP A 1 197 ? 15.937 6.753 -21.731 1.00 95.25 197 ASP A O 1
ATOM 1494 N N . ARG A 1 198 ? 16.615 8.884 -21.879 1.00 96.69 198 ARG A N 1
ATOM 1495 C CA . ARG A 1 198 ? 15.488 9.440 -21.119 1.00 96.69 198 ARG A CA 1
ATOM 1496 C C . ARG A 1 198 ? 14.144 9.085 -21.752 1.00 96.69 198 ARG A C 1
ATOM 1498 O O . ARG A 1 198 ? 13.280 8.574 -21.049 1.00 96.69 198 ARG A O 1
ATOM 1505 N N . SER A 1 199 ? 13.994 9.285 -23.064 1.00 97.31 199 SER A N 1
ATOM 1506 C CA . SER A 1 199 ? 12.779 8.901 -23.796 1.00 97.31 199 SER A CA 1
ATOM 1507 C C . SER A 1 199 ? 12.496 7.401 -23.667 1.00 97.31 199 SER A C 1
ATOM 1509 O O . SER A 1 199 ? 11.378 7.004 -23.357 1.00 97.31 199 SER A O 1
ATOM 1511 N N . SER A 1 200 ? 13.526 6.559 -23.779 1.00 97.44 200 SER A N 1
ATOM 1512 C CA . SER A 1 200 ? 13.387 5.107 -23.628 1.00 97.44 200 SER A CA 1
ATOM 1513 C C . SER A 1 200 ? 12.944 4.679 -22.226 1.00 97.44 200 SER A C 1
ATOM 1515 O O . SER A 1 200 ? 12.151 3.744 -22.099 1.00 97.44 200 SER A O 1
ATOM 1517 N N . ARG A 1 201 ? 13.446 5.348 -21.180 1.00 98.12 201 ARG A N 1
ATOM 1518 C CA . ARG A 1 201 ? 13.034 5.130 -19.786 1.00 98.12 201 ARG A CA 1
ATOM 1519 C C . ARG A 1 201 ? 11.608 5.627 -19.539 1.00 98.12 201 ARG A C 1
ATOM 1521 O O . ARG A 1 201 ? 10.860 4.942 -18.847 1.00 98.12 201 ARG A O 1
ATOM 1528 N N . ALA A 1 202 ? 11.229 6.763 -20.127 1.00 98.44 202 ALA A N 1
ATOM 1529 C CA . ALA A 1 202 ? 9.879 7.317 -20.040 1.00 98.44 202 ALA A CA 1
ATOM 1530 C C . ALA A 1 202 ? 8.831 6.395 -20.661 1.00 98.44 202 ALA A C 1
ATOM 1532 O O . ALA A 1 202 ? 7.828 6.086 -20.026 1.00 98.44 202 ALA A O 1
ATOM 1533 N N . ASP A 1 203 ? 9.122 5.861 -21.841 1.00 98.56 203 ASP A N 1
ATOM 1534 C CA . ASP A 1 203 ? 8.319 4.850 -22.527 1.00 98.56 203 ASP A CA 1
ATOM 1535 C C . ASP A 1 203 ? 8.080 3.595 -21.672 1.00 98.56 203 ASP A C 1
ATOM 1537 O O . ASP A 1 203 ? 6.952 3.103 -21.555 1.00 98.56 203 ASP A O 1
ATOM 1541 N N . ILE A 1 204 ? 9.135 3.086 -21.021 1.00 98.56 204 ILE A N 1
ATOM 1542 C CA . ILE A 1 204 ? 9.028 1.936 -20.111 1.00 98.56 204 ILE A CA 1
ATOM 1543 C C . ILE A 1 204 ? 8.190 2.295 -18.881 1.00 98.56 204 ILE A C 1
ATOM 1545 O O . ILE A 1 204 ? 7.325 1.507 -18.502 1.00 98.56 204 ILE A O 1
ATOM 1549 N N . ALA A 1 205 ? 8.420 3.462 -18.269 1.00 98.56 205 ALA A N 1
ATOM 1550 C CA . ALA A 1 205 ? 7.666 3.926 -17.104 1.00 98.56 205 ALA A CA 1
ATOM 1551 C C . ALA A 1 205 ? 6.168 4.076 -17.420 1.00 98.56 205 ALA A C 1
ATOM 1553 O O . ALA A 1 205 ? 5.333 3.560 -16.677 1.00 98.56 205 ALA A O 1
ATOM 1554 N N . ALA A 1 206 ? 5.834 4.704 -18.551 1.00 98.75 206 ALA A N 1
ATOM 1555 C CA . ALA A 1 206 ? 4.464 4.895 -19.017 1.00 98.75 206 ALA A CA 1
ATOM 1556 C C . ALA A 1 206 ? 3.769 3.557 -19.299 1.00 98.75 206 ALA A C 1
ATOM 1558 O O . ALA A 1 206 ? 2.673 3.306 -18.795 1.00 98.75 206 ALA A O 1
ATOM 1559 N N . SER A 1 207 ? 4.436 2.664 -20.035 1.00 98.69 207 SER A N 1
ATOM 1560 C CA . SER A 1 207 ? 3.904 1.335 -20.359 1.00 98.69 207 SER A CA 1
ATOM 1561 C C . SER A 1 207 ? 3.720 0.467 -19.106 1.00 98.69 207 SER A C 1
ATOM 1563 O O . SER A 1 207 ? 2.711 -0.227 -18.966 1.00 98.69 207 SER A O 1
ATOM 1565 N N . PHE A 1 208 ? 4.664 0.524 -18.158 1.00 98.62 208 PHE A N 1
ATOM 1566 C CA . PHE A 1 208 ? 4.568 -0.166 -16.870 1.00 98.62 208 PHE A CA 1
ATOM 1567 C C . PHE A 1 208 ? 3.382 0.345 -16.053 1.00 98.62 208 PHE A C 1
ATOM 1569 O O . PHE A 1 208 ? 2.541 -0.458 -15.649 1.00 98.62 208 PHE A O 1
ATOM 1576 N N . GLN A 1 209 ? 3.288 1.664 -15.848 1.00 98.62 209 GLN A N 1
ATOM 1577 C CA . GLN A 1 209 ? 2.205 2.285 -15.087 1.00 98.62 209 GLN A CA 1
ATOM 1578 C C . GLN A 1 209 ? 0.845 1.916 -15.681 1.00 98.62 209 GLN A C 1
ATOM 1580 O O . GLN A 1 209 ? -0.055 1.505 -14.952 1.00 98.62 209 GLN A O 1
ATOM 1585 N N . ARG A 1 210 ? 0.708 1.977 -17.010 1.00 98.44 210 ARG A N 1
ATOM 1586 C CA . ARG A 1 210 ? -0.539 1.622 -17.688 1.00 98.44 210 ARG A CA 1
ATOM 1587 C C . ARG A 1 210 ? -0.954 0.178 -17.418 1.00 98.44 210 ARG A C 1
ATOM 1589 O O . ARG A 1 210 ? -2.120 -0.079 -17.138 1.00 98.44 210 ARG A O 1
ATOM 1596 N N . VAL A 1 211 ? -0.028 -0.775 -17.522 1.00 98.31 211 VAL A N 1
ATOM 1597 C CA . VAL A 1 211 ? -0.336 -2.202 -17.322 1.00 98.31 211 VAL A CA 1
ATOM 1598 C C . VAL A 1 211 ? -0.530 -2.549 -15.844 1.00 98.31 211 VAL A C 1
ATOM 1600 O O . VAL A 1 211 ? -1.383 -3.378 -15.529 1.00 98.31 211 VAL A O 1
ATOM 1603 N N . ALA A 1 212 ? 0.194 -1.892 -14.935 1.00 97.69 212 ALA A N 1
ATOM 1604 C CA . ALA A 1 212 ? -0.011 -2.040 -13.499 1.00 97.69 212 ALA A CA 1
ATOM 1605 C C . ALA A 1 212 ? -1.413 -1.565 -13.078 1.00 97.69 212 ALA A C 1
ATOM 1607 O O . ALA A 1 212 ? -2.108 -2.284 -12.360 1.00 97.69 212 ALA A O 1
ATOM 1608 N N . VAL A 1 213 ? -1.851 -0.404 -13.578 1.00 96.81 213 VAL A N 1
ATOM 1609 C CA . VAL A 1 213 ? -3.194 0.138 -13.318 1.00 96.81 213 VAL A CA 1
ATOM 1610 C C . VAL A 1 213 ? -4.279 -0.728 -13.958 1.00 96.81 213 VAL A C 1
ATOM 1612 O O . VAL A 1 213 ? -5.241 -1.057 -13.275 1.00 96.81 213 VAL A O 1
ATOM 1615 N N . LEU A 1 214 ? -4.102 -1.201 -15.199 1.00 97.06 214 LEU A N 1
ATOM 1616 C CA . LEU A 1 214 ? -5.072 -2.125 -15.809 1.00 97.06 214 LEU A CA 1
ATOM 1617 C C . LEU A 1 214 ? -5.289 -3.387 -14.968 1.00 97.06 214 LEU A C 1
ATOM 1619 O O . LEU A 1 214 ? -6.419 -3.830 -14.789 1.00 97.06 214 LEU A O 1
ATOM 1623 N N . HIS A 1 215 ? -4.213 -3.985 -14.448 1.00 96.75 215 HIS A N 1
ATOM 1624 C CA . HIS A 1 215 ? -4.343 -5.162 -13.587 1.00 96.75 215 HIS A CA 1
ATOM 1625 C C . HIS A 1 215 ? -5.113 -4.836 -12.307 1.00 96.75 215 HIS A C 1
ATOM 1627 O O . HIS A 1 215 ? -5.975 -5.610 -11.893 1.00 96.75 215 HIS A O 1
ATOM 1633 N N . LEU A 1 216 ? -4.836 -3.680 -11.696 1.00 96.00 216 LEU A N 1
ATOM 1634 C CA . LEU A 1 216 ? -5.561 -3.198 -10.523 1.00 96.00 216 LEU A CA 1
ATOM 1635 C C . LEU A 1 216 ? -7.063 -3.053 -10.813 1.00 96.00 216 LEU A C 1
ATOM 1637 O O . LEU A 1 216 ? -7.881 -3.581 -10.056 1.00 96.00 216 LEU A O 1
ATOM 1641 N N . GLU A 1 217 ? -7.415 -2.396 -11.919 1.00 95.88 217 GLU A N 1
ATOM 1642 C CA . GLU A 1 217 ? -8.793 -2.186 -12.374 1.00 95.88 217 GLU A CA 1
ATOM 1643 C C . GLU A 1 217 ? -9.519 -3.516 -12.615 1.00 95.88 217 GLU A C 1
ATOM 1645 O O . GLU A 1 217 ? -10.602 -3.722 -12.066 1.00 95.88 217 GLU A O 1
ATOM 1650 N N . GLU A 1 218 ? -8.900 -4.464 -13.331 1.00 95.81 218 GLU A N 1
ATOM 1651 C CA . GLU A 1 218 ? -9.489 -5.782 -13.611 1.00 95.81 218 GLU A CA 1
ATOM 1652 C C . GLU A 1 218 ? -9.827 -6.562 -12.325 1.00 95.81 218 GLU A C 1
ATOM 1654 O O . GLU A 1 218 ? -10.851 -7.256 -12.255 1.00 95.81 218 GLU A O 1
ATOM 1659 N N . ARG A 1 219 ? -8.981 -6.479 -11.285 1.00 96.56 219 ARG A N 1
ATOM 1660 C CA . ARG A 1 219 ? -9.263 -7.131 -9.992 1.00 96.56 219 ARG A CA 1
ATOM 1661 C C . ARG A 1 219 ? -10.345 -6.407 -9.211 1.00 96.56 219 ARG A C 1
ATOM 1663 O O . ARG A 1 219 ? -11.180 -7.078 -8.604 1.00 96.56 219 ARG A O 1
ATOM 1670 N N . CYS A 1 220 ? -10.359 -5.078 -9.248 1.00 96.81 220 CYS A N 1
ATOM 1671 C CA . CYS A 1 220 ? -11.386 -4.283 -8.582 1.00 96.81 220 CYS A CA 1
ATOM 1672 C C . CYS A 1 220 ? -12.762 -4.523 -9.203 1.00 96.81 220 CYS A C 1
ATOM 1674 O O . CYS A 1 220 ? -13.704 -4.817 -8.473 1.00 96.81 220 CYS A O 1
ATOM 1676 N N . GLU A 1 221 ? -12.878 -4.497 -10.531 1.00 96.50 221 GLU A N 1
ATOM 1677 C CA . GLU A 1 221 ? -14.136 -4.758 -11.238 1.00 96.50 221 GLU A CA 1
ATOM 1678 C C . GLU A 1 221 ? -14.698 -6.141 -10.882 1.00 96.50 221 GLU A C 1
ATOM 1680 O O . GLU A 1 221 ? -15.874 -6.288 -10.532 1.00 96.50 221 GLU A O 1
ATOM 1685 N N . ARG A 1 222 ? -13.839 -7.167 -10.878 1.00 96.62 222 ARG A N 1
ATOM 1686 C CA . ARG A 1 222 ? -14.247 -8.519 -10.486 1.00 96.62 222 ARG A CA 1
ATOM 1687 C C . ARG A 1 222 ? -14.692 -8.588 -9.030 1.00 96.62 222 ARG A C 1
ATOM 1689 O O . ARG A 1 222 ? -15.721 -9.202 -8.746 1.00 96.62 222 ARG A O 1
ATOM 1696 N N . ALA A 1 223 ? -13.941 -7.963 -8.127 1.00 97.62 223 ALA A N 1
ATOM 1697 C CA . ALA A 1 223 ? -14.272 -7.941 -6.711 1.00 97.62 223 ALA A CA 1
ATOM 1698 C C . ALA A 1 223 ? -15.582 -7.200 -6.446 1.00 97.62 223 ALA A C 1
ATOM 1700 O O . ALA A 1 223 ? -16.372 -7.682 -5.642 1.00 97.62 223 ALA A O 1
ATOM 1701 N N . ILE A 1 224 ? -15.860 -6.100 -7.154 1.00 97.88 224 ILE A N 1
ATOM 1702 C CA . ILE A 1 224 ? -17.154 -5.406 -7.102 1.00 97.88 224 ILE A CA 1
ATOM 1703 C C . ILE A 1 224 ? -18.266 -6.366 -7.529 1.00 97.88 224 ILE A C 1
ATOM 1705 O O . ILE A 1 224 ? -19.250 -6.538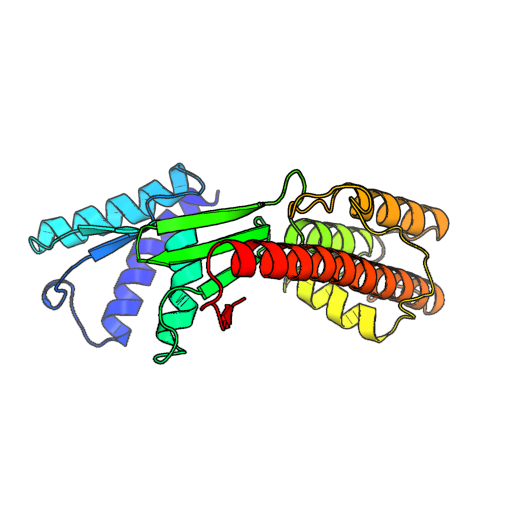 -6.811 1.00 97.88 224 ILE A O 1
ATOM 1709 N N . GLY A 1 225 ? -18.085 -7.071 -8.649 1.00 97.62 225 GLY A N 1
ATOM 1710 C CA . GLY A 1 225 ? -19.047 -8.069 -9.117 1.00 97.62 225 GLY A CA 1
ATOM 1711 C C . GLY A 1 225 ? -19.276 -9.223 -8.130 1.00 97.62 225 GLY A C 1
ATOM 1712 O O . GLY A 1 225 ? -20.375 -9.773 -8.070 1.00 97.62 225 GLY A O 1
ATOM 1713 N N . TRP A 1 226 ? -18.264 -9.614 -7.352 1.00 97.50 226 TRP A N 1
ATOM 1714 C CA . TRP A 1 226 ? -18.392 -10.622 -6.293 1.00 97.50 226 TRP A CA 1
ATOM 1715 C C . TRP A 1 226 ? -19.083 -10.062 -5.055 1.00 97.50 226 TRP A C 1
ATOM 1717 O O . TRP A 1 226 ? -19.998 -10.692 -4.527 1.00 97.50 226 TRP A O 1
ATOM 1727 N N . ALA A 1 227 ? -18.684 -8.872 -4.621 1.00 97.62 227 ALA A N 1
ATOM 1728 C CA . ALA A 1 227 ? -19.231 -8.210 -3.452 1.00 97.62 227 ALA A CA 1
ATOM 1729 C C . ALA A 1 227 ? -20.723 -7.915 -3.628 1.00 97.62 227 ALA A C 1
ATOM 1731 O O . ALA A 1 227 ? -21.497 -8.249 -2.743 1.00 97.62 227 ALA A O 1
ATOM 1732 N N . LEU A 1 228 ? -21.150 -7.426 -4.797 1.00 97.81 228 LEU A N 1
ATOM 1733 C CA . LEU A 1 228 ? -22.566 -7.176 -5.101 1.00 97.81 228 LEU A CA 1
ATOM 1734 C C . LEU A 1 228 ? -23.423 -8.450 -5.125 1.00 97.81 228 LEU A C 1
ATOM 1736 O O . LEU A 1 228 ? -24.629 -8.383 -4.905 1.00 97.81 228 LEU A O 1
ATOM 1740 N N . LYS A 1 229 ? -22.827 -9.623 -5.380 1.00 97.50 229 LYS A N 1
ATOM 1741 C CA . LYS A 1 229 ? -23.529 -10.913 -5.245 1.00 97.50 229 LYS A CA 1
ATOM 1742 C C . LYS A 1 229 ? -23.671 -11.345 -3.788 1.00 97.50 229 LYS A C 1
ATOM 1744 O O . LYS A 1 229 ? -24.630 -12.037 -3.465 1.00 97.50 229 LYS A O 1
ATOM 1749 N N . ILE A 1 230 ? -22.707 -10.982 -2.942 1.00 96.56 230 ILE A N 1
ATOM 1750 C CA . ILE A 1 230 ? -22.739 -11.248 -1.499 1.00 96.56 230 ILE A CA 1
ATOM 1751 C C . ILE A 1 230 ? -23.726 -10.296 -0.818 1.00 96.56 230 ILE A C 1
ATOM 1753 O O . ILE A 1 230 ? -24.543 -10.735 -0.013 1.00 96.56 230 ILE A O 1
ATOM 1757 N N . ASP A 1 231 ? -23.652 -9.009 -1.151 1.00 96.06 231 ASP A N 1
ATOM 1758 C CA . ASP A 1 231 ? -24.495 -7.955 -0.606 1.00 96.06 231 ASP A CA 1
ATOM 1759 C C . ASP A 1 231 ? -24.818 -6.902 -1.688 1.00 96.06 231 ASP A C 1
ATOM 1761 O O . ASP A 1 231 ? -23.997 -6.030 -1.989 1.00 96.06 231 ASP A O 1
ATOM 1765 N N . PRO A 1 232 ? -26.022 -6.953 -2.288 1.00 95.94 232 PRO A N 1
ATO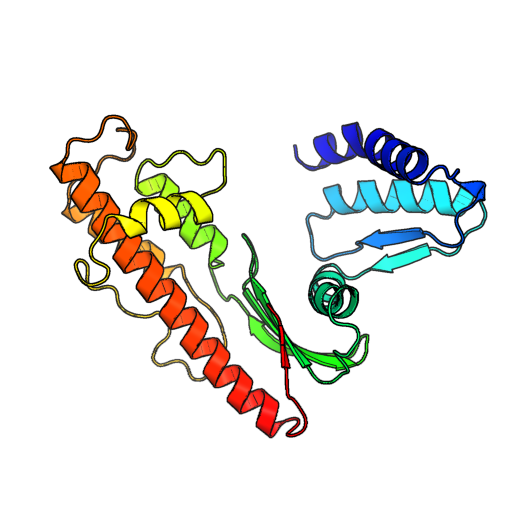M 1766 C CA . PRO A 1 232 ? -26.433 -6.010 -3.329 1.00 95.94 232 PRO A CA 1
ATOM 1767 C C . PRO A 1 232 ? -26.598 -4.560 -2.853 1.00 95.94 232 PRO A C 1
ATOM 1769 O O . PRO A 1 232 ? -26.813 -3.676 -3.679 1.00 95.94 232 PRO A O 1
ATOM 1772 N N . SER A 1 233 ? -26.557 -4.300 -1.539 1.00 95.62 233 SER A N 1
ATOM 1773 C CA . SER A 1 233 ? -26.746 -2.956 -0.983 1.00 95.62 233 SER A CA 1
ATOM 1774 C C . SER A 1 233 ? -25.485 -2.088 -1.020 1.00 95.62 233 SER A C 1
ATOM 1776 O O . SER A 1 233 ? -25.577 -0.885 -0.768 1.00 95.62 233 SER A O 1
ATOM 1778 N N . ILE A 1 234 ? -24.327 -2.671 -1.354 1.00 95.75 234 ILE A N 1
ATOM 1779 C CA . ILE A 1 234 ? -23.040 -1.973 -1.438 1.00 95.75 234 ILE A CA 1
ATOM 1780 C C . ILE A 1 234 ? -23.111 -0.860 -2.486 1.00 95.75 234 ILE A C 1
ATOM 1782 O O . ILE A 1 234 ? -23.461 -1.089 -3.643 1.00 95.75 234 ILE A O 1
ATOM 1786 N N . LYS A 1 235 ? -22.710 0.347 -2.081 1.00 93.81 235 LYS A N 1
ATOM 1787 C CA . LYS A 1 235 ? -22.674 1.538 -2.950 1.00 93.81 235 LYS A CA 1
ATOM 1788 C C . LYS A 1 235 ? -21.293 2.164 -3.086 1.00 93.81 235 LYS A C 1
ATOM 1790 O O . LYS A 1 235 ? -21.088 2.973 -3.984 1.00 93.81 235 LYS A O 1
ATOM 1795 N N . TYR A 1 236 ? -20.368 1.809 -2.199 1.00 94.94 236 TYR A N 1
ATOM 1796 C CA . TYR A 1 236 ? -19.094 2.500 -2.054 1.00 94.94 236 TYR A CA 1
ATOM 1797 C C . TYR A 1 236 ? -17.926 1.523 -2.148 1.00 94.94 236 TYR A C 1
ATOM 1799 O O . TYR A 1 236 ? -17.926 0.472 -1.501 1.00 94.94 236 TYR A O 1
ATOM 1807 N N . LEU A 1 237 ? -16.923 1.917 -2.929 1.00 94.62 237 LEU A N 1
ATOM 1808 C CA . LEU A 1 237 ? -15.565 1.392 -2.891 1.00 94.62 237 LEU A CA 1
ATOM 1809 C C . LEU A 1 237 ? -14.651 2.548 -2.485 1.00 94.62 237 LEU A C 1
ATOM 1811 O O . LEU A 1 237 ? -14.632 3.574 -3.161 1.00 94.62 237 LEU A O 1
ATOM 1815 N N . VAL A 1 238 ? -13.918 2.382 -1.389 1.00 93.00 238 VAL A N 1
ATOM 1816 C CA . VAL A 1 238 ? -12.921 3.348 -0.910 1.00 93.00 238 VAL A CA 1
ATOM 1817 C C . VAL A 1 238 ? -11.511 2.837 -1.188 1.00 93.00 238 VAL A C 1
ATOM 1819 O O . VAL A 1 238 ? -11.303 1.624 -1.250 1.00 93.00 238 VAL A O 1
ATOM 1822 N N . MET A 1 239 ? -10.555 3.747 -1.370 1.00 85.88 239 MET A N 1
ATOM 1823 C CA . MET A 1 239 ? -9.142 3.447 -1.635 1.00 85.88 239 MET A CA 1
ATOM 1824 C C . MET A 1 239 ? -8.247 4.225 -0.676 1.00 85.88 239 MET A C 1
ATOM 1826 O O . MET A 1 239 ? -8.605 5.391 -0.393 1.00 85.88 239 MET A O 1
#

InterPro domains:
  IPR000905 Gcp-like domain [PF00814] (2-225)
  IPR000905 Gcp-like domain [PTHR11735] (1-238)
  IPR017861 Kae1/TsaD family [PR00789] (31-51)
  IPR017861 Kae1/TsaD family [PR00789] (52-71)
  IPR017861 Kae1/TsaD family [PR00789] (86-98)
  IPR017861 Kae1/TsaD family [PR00789] (109-130)
  IPR043129 ATPase, nucleotide binding domain [SSF53067] (2-77)
  IPR043129 ATPase, nucleotide binding domain [SSF53067] (5-222)

pLDDT: mean 94.92, std 3.84, range [70.44, 98.75]

Sequence (239 aa):
MAEEAHSQVIDQVVQEALDKANLTETDLSAVAVTIGPGLSLCLRVGVQKARKIAGSCNLPIVGVHHMEAHALVARLFERELQFPFMALLISGGHNLLILARDLGQYIQLGTTIDDAIGEAYDKTAKWLGLDLRRSGGPAIEELAREGDAESVKFSVPMKQHKDCNFSYAGLKTQVRLAIESKNINAEIPISSASSQDRSSRADIAASFQRVAVLHLEERCERAIGWALKIDPSIKYLVM

Organism: Davidia involucrata (NCBI:txid16924)

Foldseek 3Di:
DLLVVLLVCVVVVVVVVCVVVVHDLLVDQEFEAECDDDDNSNSVSRVVVRCVSCVVNVHYYHYDHPVLCVVCVVCVVVVVDDPQEWEQDADQAWGWIWGDHDRVDIDTQEIEPEGGLQVLQQLLCLLLLEDQPVGSVVRLVVLLVLEDLPLQDDDQPPPVDLGLYDYCVSVSVSLVVLCVVLVADSVQHLVRDDPVSSHSSNHSSNNSVVSSVVNNVVSVVSSVVVVCVVPVVYDYYYD